Protein AF-A0A232EWK8-F1 (afdb_monomer)

Solvent-accessible surface area (backbone atoms only — not comparable to full-atom values): 16722 Å² total; per-residue (Å²): 109,71,72,56,56,51,27,71,74,66,76,50,74,86,70,60,67,68,59,56,50,50,41,54,51,31,48,52,52,29,52,53,32,46,51,51,48,50,56,52,49,55,43,50,54,52,39,52,54,50,53,52,51,51,52,50,53,50,49,51,53,51,50,55,50,57,58,70,71,56,74,97,75,85,88,77,87,83,90,87,71,89,71,63,61,61,59,56,52,52,53,52,50,49,52,53,49,50,58,46,55,76,60,62,70,90,51,79,60,62,52,42,28,57,38,40,81,69,47,41,62,61,51,52,53,57,54,58,55,50,53,50,55,40,50,33,34,73,72,65,75,44,93,74,60,47,66,62,49,39,53,57,53,48,50,52,49,44,48,49,53,66,53,37,64,70,34,71,82,46,39,47,35,60,62,54,51,53,42,52,51,50,54,28,57,57,44,50,48,45,26,58,46,53,39,32,57,73,72,70,48,84,53,67,67,54,52,50,46,57,64,49,55,52,70,65,47,48,61,51,43,54,50,43,53,45,50,54,52,62,66,40,39,62,56,37,65,74,63,49,61,81,46,47,85,64,98,47,94,88,54,89,57,46,56,42,51,61,52,51,54,51,48,46,55,44,45,68,49,60,45,44,52,53,52,53,52,51,52,51,51,54,30,45,76,70,70,59,72,71,77,77,81,124

Sequence (294 aa):
MYDHLHKEEFGYKKEDYKKVYLIFYNLFQCIGFIYILSVMGIRYYRDGSELTLYSLNAAENSGLLKQRCFPEDYRRDSKQCSRSCISIAIHTQSCALANASHHSTLWPGNSIRHTYEVVGNPMKFIQILQILEIMHLVFDYTRGNPLITTLQVGGRAFILFFMIEAEPRMQTKPVVFYIFIVWSVVEVIRYPYYMTNLLNVKISALTWLRYTIWMPLYPLGFVFEGIIVLRNIPYFEETEKFTIDLPNSWNFAFYFPTFLRIYLLMLCFPGMFAMMTHMNSARYKKLGKIKIKK

InterPro domains:
  IPR007482 Protein-tyrosine phosphatase-like, PTPLA [PF04387] (127-289)
  IPR007482 Protein-tyrosine phosphatase-like, PTPLA [PTHR11035] (18-288)

Mean predicted aligned error: 13.21 Å

Structure (mmCIF, N/CA/C/O backbone):
data_AF-A0A232EWK8-F1
#
_entry.id   AF-A0A232EWK8-F1
#
loop_
_atom_site.group_PDB
_atom_site.id
_atom_site.type_symbol
_atom_site.label_atom_id
_atom_site.label_alt_id
_atom_site.label_comp_id
_atom_site.label_asym_id
_atom_site.label_entity_id
_atom_site.label_seq_id
_atom_site.pdbx_PDB_ins_code
_atom_site.Cartn_x
_atom_site.Cartn_y
_atom_site.Cartn_z
_atom_site.occupancy
_atom_site.B_iso_or_equiv
_atom_site.auth_seq_id
_atom_site.auth_comp_id
_atom_site.auth_asym_id
_atom_site.auth_atom_id
_atom_site.pdbx_PDB_model_num
ATOM 1 N N . MET A 1 1 ? -33.035 -2.546 26.427 1.00 57.50 1 MET A N 1
ATOM 2 C CA . MET A 1 1 ? -33.935 -3.426 27.201 1.00 57.50 1 MET A CA 1
ATOM 3 C C . MET A 1 1 ? -33.601 -4.893 26.945 1.00 57.50 1 MET A C 1
ATOM 5 O O . MET A 1 1 ? -33.132 -5.530 27.872 1.00 57.50 1 MET A O 1
ATOM 9 N N . TYR A 1 2 ? -33.685 -5.385 25.700 1.00 66.56 2 TYR A N 1
ATOM 10 C CA . TYR A 1 2 ? -33.269 -6.754 25.332 1.00 66.56 2 TYR A CA 1
ATOM 11 C C . TYR A 1 2 ? -31.815 -7.099 25.714 1.00 66.56 2 TYR A C 1
ATOM 13 O O . TYR A 1 2 ? -31.574 -8.121 26.342 1.00 66.56 2 TYR A O 1
ATOM 21 N N . ASP A 1 3 ? -30.858 -6.206 25.440 1.00 62.00 3 ASP A N 1
ATOM 22 C CA . ASP A 1 3 ? -29.441 -6.392 25.806 1.00 62.00 3 ASP A CA 1
ATOM 23 C C . ASP A 1 3 ? -29.181 -6.586 27.311 1.00 62.00 3 ASP A C 1
ATOM 25 O O . ASP A 1 3 ? -28.163 -7.170 27.679 1.00 62.00 3 ASP A O 1
ATOM 29 N N . HIS A 1 4 ? -30.044 -6.041 28.177 1.00 65.19 4 HIS A N 1
ATOM 30 C CA . HIS A 1 4 ? -29.859 -6.102 29.631 1.00 65.19 4 HIS A CA 1
ATOM 31 C C . HIS A 1 4 ? -30.325 -7.457 30.177 1.00 65.19 4 HIS A C 1
ATOM 33 O O . HIS A 1 4 ? -29.567 -8.114 30.881 1.00 65.19 4 HIS A O 1
ATOM 39 N N . LEU A 1 5 ? -31.499 -7.919 29.727 1.00 68.69 5 LEU A N 1
ATOM 40 C CA . LEU A 1 5 ? -32.049 -9.247 30.033 1.00 68.69 5 LEU A CA 1
ATOM 41 C C . LEU A 1 5 ? -31.129 -10.371 29.533 1.00 68.69 5 LEU A C 1
ATOM 43 O O . LEU A 1 5 ? -30.795 -11.290 30.272 1.00 68.69 5 LEU A O 1
ATOM 47 N N . HIS A 1 6 ? -30.611 -10.243 28.309 1.00 61.34 6 HIS A N 1
ATOM 48 C CA . HIS A 1 6 ? -29.731 -11.253 27.715 1.00 61.34 6 HIS A CA 1
ATOM 49 C C . HIS A 1 6 ? -28.373 -11.374 28.439 1.00 61.34 6 HIS A C 1
ATOM 51 O O . HIS A 1 6 ? -27.753 -12.440 28.429 1.00 61.34 6 HIS A O 1
ATOM 57 N N . LYS A 1 7 ? -27.900 -10.279 29.056 1.00 65.69 7 LYS A N 1
ATOM 58 C CA . LYS A 1 7 ? -26.673 -10.236 29.867 1.00 65.69 7 LYS A CA 1
ATOM 59 C C . LYS A 1 7 ? -26.894 -10.828 31.262 1.00 65.69 7 LYS A C 1
ATOM 61 O O . LYS A 1 7 ? -25.971 -11.433 31.799 1.00 65.69 7 LYS A O 1
ATOM 66 N N . GLU A 1 8 ? -28.084 -10.652 31.825 1.00 70.56 8 GLU A N 1
ATOM 67 C CA . GLU A 1 8 ? -28.481 -11.222 33.116 1.00 70.56 8 GLU A CA 1
ATOM 68 C C . GLU A 1 8 ? -28.699 -12.744 33.030 1.00 70.56 8 GLU A C 1
ATOM 70 O O . GLU A 1 8 ? -28.319 -13.450 33.957 1.00 70.56 8 GLU A O 1
ATOM 75 N N . GLU A 1 9 ? -29.190 -13.266 31.899 1.00 72.31 9 GLU A N 1
ATOM 76 C CA . GLU A 1 9 ? -29.389 -14.713 31.691 1.00 72.31 9 GLU A CA 1
ATOM 77 C C . GLU A 1 9 ? -28.104 -15.486 31.348 1.00 72.31 9 GLU A C 1
ATOM 79 O O . GLU A 1 9 ? -27.890 -16.587 31.849 1.00 72.31 9 GLU A O 1
ATOM 84 N N . PHE A 1 10 ? -27.236 -14.936 30.490 1.00 67.94 10 PHE A N 1
ATOM 85 C CA . PHE A 1 10 ? -26.061 -15.659 29.972 1.00 67.94 10 PHE A CA 1
ATOM 86 C C . PHE A 1 10 ? -24.721 -15.184 30.556 1.00 67.94 10 PHE A C 1
ATOM 88 O O . PHE A 1 10 ? -23.674 -15.728 30.206 1.00 67.94 10 PHE A O 1
ATOM 95 N N . GLY A 1 11 ? -24.711 -14.145 31.399 1.00 58.50 11 GLY A N 1
ATOM 96 C CA . GLY A 1 11 ? -23.496 -13.602 32.029 1.00 58.50 11 GLY A CA 1
ATOM 97 C C . GLY A 1 11 ? -22.502 -12.921 31.072 1.00 58.50 11 GLY A C 1
ATOM 98 O O . GLY A 1 11 ? -21.482 -12.390 31.508 1.00 58.50 11 GLY A 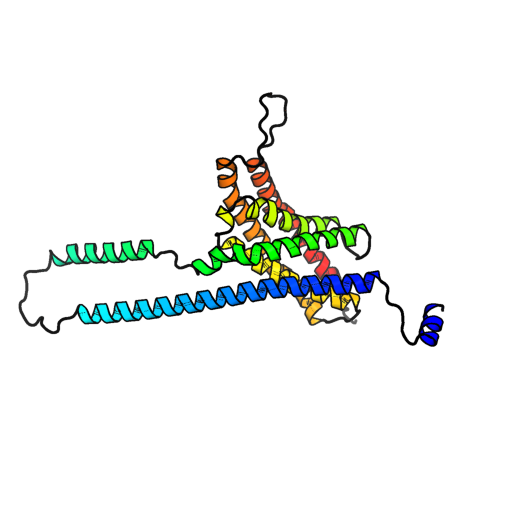O 1
ATOM 99 N N . TYR A 1 12 ? -22.787 -12.890 29.768 1.00 57.84 12 TYR A N 1
ATOM 100 C CA . TYR A 1 12 ? -21.932 -12.320 28.729 1.00 57.84 12 TYR A CA 1
ATOM 101 C C . TYR A 1 12 ? -22.777 -11.579 27.682 1.00 57.84 12 TYR A C 1
ATOM 103 O O . TYR A 1 12 ? -23.851 -12.028 27.286 1.00 57.84 12 TYR A O 1
ATOM 111 N N . LYS A 1 13 ? -22.283 -10.426 27.213 1.00 59.62 13 LYS A N 1
ATOM 112 C CA . LYS A 1 13 ? -22.917 -9.646 26.143 1.00 59.62 13 LYS A CA 1
ATOM 113 C C . LYS A 1 13 ? -22.388 -10.133 24.791 1.00 59.62 13 LYS A C 1
ATOM 115 O O . LYS A 1 13 ? -21.225 -9.871 24.497 1.00 59.62 13 LYS A O 1
ATOM 120 N N . LYS A 1 14 ? -23.226 -10.781 23.965 1.00 58.09 14 LYS A N 1
ATOM 121 C CA . LYS A 1 14 ? -22.871 -11.131 22.574 1.00 58.09 14 LYS A CA 1
ATOM 122 C C . LYS A 1 14 ? -22.365 -9.883 21.846 1.00 58.09 14 LYS A C 1
ATOM 124 O O . LYS A 1 14 ? -23.107 -8.918 21.672 1.00 58.09 14 LYS A O 1
ATOM 129 N N . GLU A 1 15 ? -21.087 -9.885 21.473 1.00 65.12 15 GLU A N 1
ATOM 130 C CA . GLU A 1 15 ? -20.526 -8.835 20.625 1.00 65.12 15 GLU A CA 1
ATOM 131 C C . GLU A 1 15 ? -20.999 -9.024 19.181 1.00 65.12 15 GLU A C 1
ATOM 133 O O . GLU A 1 15 ? -21.230 -10.146 18.735 1.00 65.12 15 GLU A O 1
ATOM 138 N N . ASP A 1 16 ? -21.141 -7.921 18.443 1.00 81.06 16 ASP A N 1
ATOM 139 C CA . ASP A 1 16 ? -21.495 -7.966 17.025 1.00 81.06 16 ASP A CA 1
ATOM 140 C C . ASP A 1 16 ? -20.452 -8.799 16.258 1.00 81.06 16 ASP A C 1
ATOM 142 O O . ASP A 1 16 ? -19.252 -8.503 16.307 1.00 81.06 16 ASP A O 1
ATOM 146 N N . TYR A 1 17 ? -20.902 -9.831 15.537 1.00 82.44 17 TYR A N 1
ATOM 147 C CA . TYR A 1 17 ? -20.051 -10.697 14.716 1.00 82.44 17 TYR A CA 1
ATOM 148 C C . TYR A 1 17 ? -19.146 -9.888 13.777 1.00 82.44 17 TYR A C 1
ATOM 150 O O . TYR A 1 17 ? -17.994 -10.269 13.550 1.00 82.44 17 TYR A O 1
ATOM 158 N N . LYS A 1 18 ? -19.624 -8.731 13.291 1.00 83.81 18 LYS A N 1
ATOM 159 C CA . LYS A 1 18 ? -18.832 -7.812 12.462 1.00 83.81 18 LYS A CA 1
ATOM 160 C C . LYS A 1 18 ? -17.601 -7.300 13.207 1.00 83.81 18 LYS A C 1
ATOM 162 O O . LYS A 1 18 ? -16.497 -7.329 12.666 1.00 83.81 18 LYS A O 1
ATOM 167 N N . LYS A 1 19 ? -17.779 -6.860 14.455 1.00 85.94 19 LYS A N 1
ATOM 168 C CA . LYS A 1 19 ? -16.708 -6.314 15.300 1.00 85.94 19 LYS A CA 1
ATOM 169 C C . LYS A 1 19 ? -15.651 -7.376 15.599 1.00 85.94 19 LYS A C 1
ATOM 171 O O . LYS A 1 19 ? -14.463 -7.093 15.468 1.00 85.94 19 LYS A O 1
ATOM 176 N N . VAL A 1 20 ? -16.081 -8.586 15.953 1.00 88.06 20 VAL A N 1
ATOM 177 C CA . VAL A 1 20 ? -15.180 -9.711 16.246 1.00 88.06 20 VAL A CA 1
ATOM 178 C C . VAL A 1 20 ? -14.343 -10.062 15.014 1.00 88.06 20 VAL A C 1
ATOM 180 O O . VAL A 1 20 ? -13.116 -10.111 15.098 1.00 88.06 20 VAL A O 1
ATOM 183 N N . TYR A 1 21 ? -14.984 -10.205 13.850 1.00 91.31 21 TYR A N 1
ATOM 184 C CA . TYR A 1 21 ? -14.299 -10.443 12.577 1.00 91.31 21 TYR A CA 1
ATOM 185 C C . TYR A 1 21 ? -13.268 -9.350 12.251 1.00 91.31 21 TYR A C 1
ATOM 187 O O . TYR A 1 21 ? -12.119 -9.661 11.941 1.00 91.31 21 TYR A O 1
ATOM 195 N N . LEU A 1 22 ? -13.643 -8.071 12.379 1.00 90.94 22 LEU A N 1
ATOM 196 C CA . LEU A 1 22 ? -12.742 -6.942 12.130 1.00 90.94 22 LEU A CA 1
ATOM 197 C C . LEU A 1 22 ? -11.526 -6.964 13.067 1.00 90.94 22 LEU A C 1
ATOM 199 O O . LEU A 1 22 ? -10.419 -6.647 12.635 1.00 90.94 22 LEU A O 1
ATOM 203 N N . ILE A 1 23 ? -11.695 -7.340 14.337 1.00 91.44 23 ILE A N 1
ATOM 204 C CA . ILE A 1 23 ? -10.573 -7.453 15.280 1.00 91.44 23 ILE A CA 1
ATOM 205 C C . ILE A 1 23 ? -9.602 -8.547 14.828 1.00 91.44 23 ILE A C 1
ATOM 207 O O . ILE A 1 23 ? -8.404 -8.279 14.745 1.00 91.44 23 ILE A O 1
ATOM 211 N N . PHE A 1 24 ? -10.101 -9.738 14.487 1.00 93.06 24 PHE A N 1
ATOM 212 C CA . PHE A 1 24 ? -9.257 -10.831 13.996 1.00 93.06 24 PHE A CA 1
ATOM 213 C C . PHE A 1 24 ? -8.557 -10.481 12.683 1.00 93.06 24 PHE A C 1
ATOM 215 O O . PHE A 1 24 ? -7.364 -10.740 12.546 1.00 93.06 24 PHE A O 1
ATOM 222 N N . TYR A 1 25 ? -9.261 -9.836 11.751 1.00 94.00 25 TYR A N 1
ATOM 223 C CA . TYR A 1 25 ? -8.682 -9.357 10.497 1.00 94.00 25 TYR A CA 1
ATOM 224 C C . TYR A 1 25 ? -7.532 -8.367 10.742 1.00 94.00 25 TYR A C 1
ATOM 226 O O . TYR A 1 25 ? -6.427 -8.562 10.235 1.00 94.00 25 TYR A O 1
ATOM 234 N N . ASN A 1 26 ? -7.761 -7.331 11.558 1.00 94.06 26 ASN A N 1
ATOM 235 C CA . ASN A 1 26 ? -6.730 -6.335 11.854 1.00 94.06 26 ASN A CA 1
ATOM 236 C C . ASN A 1 26 ? -5.548 -6.952 12.622 1.00 94.06 26 ASN A C 1
ATOM 238 O O . ASN A 1 26 ? -4.402 -6.581 12.374 1.00 94.06 26 ASN A O 1
ATOM 242 N N . LEU A 1 27 ? -5.804 -7.906 13.525 1.00 94.31 27 LEU A N 1
ATOM 243 C CA . LEU A 1 27 ? -4.753 -8.636 14.235 1.00 94.31 27 LEU A CA 1
ATOM 244 C C . LEU A 1 27 ? -3.905 -9.465 13.265 1.00 94.31 27 LEU A C 1
ATOM 246 O O . LEU A 1 27 ? -2.680 -9.388 13.309 1.00 94.31 27 LEU A O 1
ATOM 250 N N . PHE A 1 28 ? -4.549 -10.215 12.370 1.00 95.44 28 PHE A N 1
ATOM 251 C CA . PHE A 1 28 ? -3.869 -11.018 11.359 1.00 95.44 28 PHE A CA 1
ATOM 252 C C . PHE A 1 28 ? -2.984 -10.152 10.457 1.00 95.44 28 PHE A C 1
ATOM 254 O O . PHE A 1 28 ? -1.806 -10.450 10.267 1.00 95.44 28 PHE A O 1
ATOM 261 N N . GLN A 1 29 ? -3.528 -9.038 9.965 1.00 94.88 29 GLN A N 1
ATOM 262 C CA . GLN A 1 29 ? -2.776 -8.078 9.163 1.00 94.88 29 GLN A CA 1
ATOM 263 C C . GLN A 1 29 ? -1.586 -7.490 9.933 1.00 94.88 29 GLN A C 1
ATOM 265 O O . GLN A 1 29 ? -0.473 -7.442 9.412 1.00 94.88 29 GLN A O 1
ATOM 270 N N . CYS A 1 30 ? -1.786 -7.101 11.196 1.00 94.88 30 CYS A N 1
ATOM 271 C CA . CYS A 1 30 ? -0.715 -6.595 12.052 1.00 94.88 30 CYS A CA 1
ATOM 272 C C . CYS A 1 30 ? 0.428 -7.613 12.186 1.00 94.88 30 CYS A C 1
ATOM 274 O O . CYS A 1 30 ? 1.587 -7.273 11.950 1.00 94.88 30 CYS A O 1
ATOM 276 N N . ILE A 1 31 ? 0.102 -8.874 12.492 1.00 95.62 31 ILE A N 1
ATOM 277 C CA . ILE A 1 31 ? 1.086 -9.960 12.608 1.00 95.62 31 ILE A CA 1
ATOM 278 C C . ILE A 1 31 ? 1.818 -10.172 11.278 1.00 95.62 31 ILE A C 1
ATOM 280 O O . ILE A 1 31 ? 3.041 -10.297 11.276 1.00 95.62 31 ILE A O 1
ATOM 284 N N . GLY A 1 32 ? 1.100 -10.159 10.152 1.00 95.06 32 GLY A N 1
ATOM 285 C CA . GLY A 1 32 ? 1.691 -10.311 8.821 1.00 95.06 32 GLY A CA 1
ATOM 286 C C . GLY A 1 32 ? 2.726 -9.229 8.498 1.00 95.06 32 GLY A C 1
ATOM 287 O O . GLY A 1 32 ? 3.839 -9.543 8.074 1.00 95.06 32 GLY A O 1
ATOM 288 N N . PHE A 1 33 ? 2.407 -7.958 8.758 1.00 94.94 33 PHE A N 1
ATOM 289 C CA . PHE A 1 33 ? 3.352 -6.859 8.531 1.00 94.94 33 PHE A CA 1
ATOM 290 C C . PHE A 1 33 ? 4.508 -6.835 9.532 1.00 94.94 33 PHE A C 1
ATOM 292 O O . PHE A 1 33 ? 5.631 -6.514 9.140 1.00 94.94 33 PHE A O 1
ATOM 299 N N . ILE A 1 34 ? 4.273 -7.210 10.794 1.00 95.25 34 ILE A N 1
ATOM 300 C CA . ILE A 1 34 ? 5.352 -7.381 11.778 1.00 95.25 34 ILE A CA 1
ATOM 301 C C . ILE A 1 34 ? 6.303 -8.485 11.318 1.00 95.25 34 ILE A C 1
ATOM 303 O O . ILE A 1 34 ? 7.508 -8.260 11.302 1.00 95.25 34 ILE A O 1
ATOM 307 N N . TYR A 1 35 ? 5.784 -9.636 10.881 1.00 95.00 35 TYR A N 1
ATOM 308 C CA . TYR A 1 35 ? 6.595 -10.736 10.360 1.00 95.00 35 TYR A CA 1
ATOM 309 C C . TYR A 1 35 ? 7.488 -10.278 9.203 1.00 95.00 35 TYR A C 1
ATOM 311 O O . TYR A 1 35 ? 8.699 -10.503 9.236 1.00 95.00 35 TYR A O 1
ATOM 319 N N . ILE A 1 36 ? 6.919 -9.572 8.220 1.00 93.88 36 ILE A N 1
ATOM 320 C CA . ILE A 1 36 ? 7.696 -9.011 7.110 1.00 93.88 36 ILE A CA 1
ATOM 321 C C . ILE A 1 36 ? 8.780 -8.072 7.628 1.00 93.88 36 ILE A C 1
ATOM 323 O O . ILE A 1 36 ? 9.947 -8.237 7.276 1.00 93.88 36 ILE A O 1
ATOM 327 N N . LEU A 1 37 ? 8.428 -7.116 8.488 1.00 93.69 37 LEU A N 1
ATOM 328 C CA . LEU A 1 37 ? 9.382 -6.140 9.004 1.00 93.69 37 LEU A CA 1
ATOM 329 C C . LEU A 1 37 ? 10.511 -6.812 9.804 1.00 93.69 37 LEU A C 1
ATOM 331 O O . LEU A 1 37 ? 11.671 -6.431 9.659 1.00 93.69 37 LEU A O 1
ATOM 335 N N . SER A 1 38 ? 10.198 -7.843 10.591 1.00 92.88 38 SER A N 1
ATOM 336 C CA . SER A 1 38 ? 11.179 -8.637 11.334 1.00 92.88 38 SER A CA 1
ATOM 337 C C . SER A 1 38 ? 12.121 -9.403 10.405 1.00 92.88 38 SER A C 1
ATOM 339 O O . SER A 1 38 ? 13.336 -9.324 10.582 1.00 92.88 38 SER A O 1
ATOM 341 N N . VAL A 1 39 ? 11.601 -10.095 9.386 1.00 91.81 39 VAL A N 1
ATOM 342 C CA . VAL A 1 39 ? 12.429 -10.830 8.409 1.00 91.81 39 VAL A CA 1
ATOM 343 C C . VAL A 1 39 ? 13.349 -9.877 7.642 1.00 91.81 39 VAL A C 1
ATOM 345 O O . VAL A 1 39 ? 14.540 -10.156 7.483 1.00 91.81 39 VAL A O 1
ATOM 348 N N . MET A 1 40 ? 12.820 -8.729 7.214 1.00 89.69 40 MET A N 1
ATOM 349 C CA . MET A 1 40 ? 13.586 -7.669 6.550 1.00 89.69 40 MET A CA 1
ATOM 350 C C . MET A 1 40 ? 14.687 -7.118 7.465 1.00 89.69 40 MET A C 1
ATOM 352 O O . MET A 1 40 ? 15.833 -6.976 7.040 1.00 89.69 40 MET A O 1
ATOM 356 N N . GLY A 1 41 ? 14.359 -6.854 8.733 1.00 89.06 41 GLY A N 1
ATOM 357 C CA . GLY A 1 41 ? 15.294 -6.336 9.731 1.00 89.06 41 GLY A CA 1
ATOM 358 C C . GLY A 1 41 ? 16.434 -7.304 10.049 1.00 89.06 41 GLY A C 1
ATOM 359 O O . GLY A 1 41 ? 17.594 -6.898 10.052 1.00 89.06 41 GLY A O 1
ATOM 360 N N . ILE A 1 42 ? 16.134 -8.594 10.238 1.00 88.44 42 ILE A N 1
ATOM 361 C CA . ILE A 1 42 ? 17.149 -9.637 10.472 1.00 88.44 42 ILE A CA 1
ATOM 362 C C . ILE A 1 42 ? 18.108 -9.727 9.281 1.00 88.44 42 ILE A C 1
ATOM 364 O O . ILE A 1 42 ? 19.326 -9.787 9.453 1.00 88.44 42 ILE A O 1
ATOM 368 N N . ARG A 1 43 ? 17.568 -9.702 8.059 1.00 83.94 43 ARG A N 1
ATOM 369 C CA . ARG A 1 43 ? 18.364 -9.757 6.827 1.00 83.94 43 ARG A CA 1
ATOM 370 C C . ARG A 1 43 ? 19.254 -8.536 6.642 1.00 83.94 43 ARG A C 1
ATOM 372 O O . ARG A 1 43 ? 20.385 -8.694 6.186 1.00 83.94 43 ARG A O 1
ATOM 379 N N . TYR A 1 44 ? 18.762 -7.357 7.007 1.00 84.25 44 TYR A N 1
ATOM 380 C CA . TYR A 1 44 ? 19.542 -6.125 6.986 1.00 84.25 44 TYR A CA 1
ATOM 381 C C . TYR A 1 44 ? 20.679 -6.154 8.012 1.00 84.25 44 TYR A C 1
ATOM 383 O O . TYR A 1 44 ? 21.819 -5.843 7.680 1.00 84.25 44 TYR A O 1
ATOM 391 N N . TYR A 1 45 ? 20.388 -6.591 9.242 1.00 82.81 45 TYR A N 1
ATOM 392 C CA . TYR A 1 45 ? 21.392 -6.697 10.300 1.00 82.81 45 TYR A CA 1
ATOM 393 C C . TYR A 1 45 ? 22.500 -7.698 9.944 1.00 82.81 45 TYR A C 1
ATOM 395 O O . TYR A 1 45 ? 23.682 -7.403 10.119 1.00 82.81 45 TYR A O 1
ATOM 403 N N . ARG A 1 46 ? 22.128 -8.852 9.374 1.00 80.00 46 ARG A N 1
ATOM 404 C CA . ARG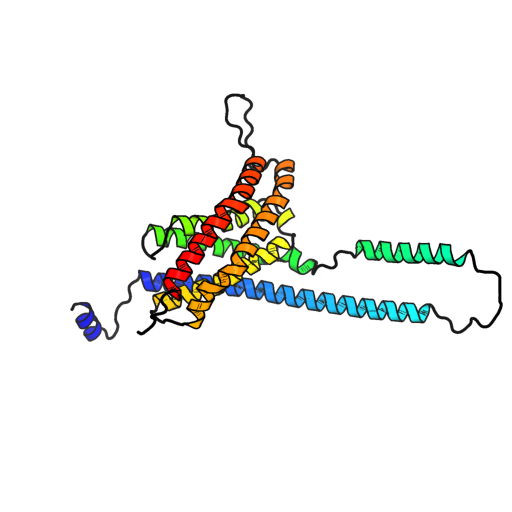 A 1 46 ? 23.085 -9.864 8.910 1.00 80.00 46 ARG A CA 1
ATOM 405 C C . ARG A 1 46 ? 24.029 -9.315 7.833 1.00 80.00 46 ARG A C 1
ATOM 407 O O . ARG A 1 46 ? 25.235 -9.490 7.954 1.00 80.00 46 ARG A O 1
ATOM 414 N N . ASP A 1 47 ? 23.507 -8.601 6.838 1.00 71.88 47 ASP A N 1
ATOM 415 C CA . ASP A 1 47 ? 24.318 -8.026 5.748 1.00 71.88 47 ASP A CA 1
ATOM 416 C C . ASP A 1 47 ? 25.277 -6.937 6.258 1.00 71.88 47 ASP A C 1
ATOM 418 O O . ASP A 1 47 ? 26.438 -6.883 5.860 1.00 71.88 47 ASP A O 1
ATOM 422 N N . GLY A 1 48 ? 24.821 -6.114 7.213 1.00 67.31 48 GLY A N 1
ATOM 423 C CA . GLY A 1 48 ? 25.674 -5.136 7.889 1.00 67.31 48 GLY A CA 1
ATOM 424 C C . GLY A 1 48 ? 26.846 -5.795 8.620 1.00 67.31 48 GLY A C 1
ATOM 425 O O . GLY A 1 48 ? 27.979 -5.331 8.501 1.00 67.31 48 GLY A O 1
ATOM 426 N N . SER A 1 49 ? 26.593 -6.910 9.315 1.00 61.34 49 SER A N 1
ATOM 427 C CA . SER A 1 49 ? 27.646 -7.658 10.012 1.00 61.34 49 SER A CA 1
ATOM 428 C C . SER A 1 49 ? 28.667 -8.283 9.056 1.00 61.34 49 SER A C 1
ATOM 430 O O . SER A 1 49 ? 29.868 -8.207 9.319 1.00 61.34 49 SER A O 1
ATOM 432 N N . GLU A 1 50 ? 28.222 -8.818 7.915 1.00 63.81 50 GLU A N 1
ATOM 433 C CA . GLU A 1 50 ? 29.117 -9.360 6.887 1.00 63.81 50 GLU A CA 1
ATOM 434 C C . GLU A 1 50 ? 29.975 -8.255 6.261 1.00 63.81 50 GLU A C 1
ATOM 436 O O . GLU A 1 50 ? 31.189 -8.421 6.130 1.00 63.81 50 GLU A O 1
ATOM 441 N N . LEU A 1 51 ? 29.385 -7.096 5.947 1.00 64.62 51 LEU A N 1
ATOM 442 C CA . LEU A 1 51 ? 30.112 -5.960 5.377 1.00 64.62 51 LEU A CA 1
ATOM 443 C C . LEU A 1 51 ? 31.197 -5.434 6.328 1.00 64.62 51 LEU A C 1
ATOM 445 O O . LEU A 1 51 ? 32.316 -5.152 5.893 1.00 64.62 51 LEU A O 1
ATOM 449 N N . THR A 1 52 ? 30.896 -5.334 7.628 1.00 62.00 52 THR A N 1
ATOM 450 C CA . THR A 1 52 ? 31.891 -4.945 8.637 1.00 62.00 52 THR A CA 1
ATOM 451 C C . THR A 1 52 ? 33.042 -5.951 8.689 1.00 62.00 52 THR A C 1
ATOM 453 O O . THR A 1 52 ? 34.202 -5.540 8.658 1.00 62.00 52 THR A O 1
ATOM 456 N N . LEU A 1 53 ? 32.752 -7.254 8.673 1.00 63.94 53 LEU A N 1
ATOM 457 C CA . LEU A 1 53 ? 33.766 -8.314 8.714 1.00 63.94 53 LEU A CA 1
ATOM 458 C C . LEU A 1 53 ? 34.664 -8.300 7.462 1.00 63.94 53 LEU A C 1
ATOM 460 O O . LEU A 1 53 ? 35.888 -8.354 7.577 1.00 63.94 53 LEU A O 1
ATOM 464 N N . TYR A 1 54 ? 34.084 -8.117 6.271 1.00 64.44 54 TYR A N 1
ATOM 465 C CA . TYR A 1 54 ? 34.847 -7.940 5.029 1.00 64.44 54 TYR A CA 1
ATOM 466 C C . TYR A 1 54 ? 35.737 -6.696 5.064 1.00 64.44 54 TYR A C 1
ATOM 468 O O . TYR A 1 54 ? 36.889 -6.761 4.637 1.00 64.44 54 TYR A O 1
ATOM 476 N N . SER A 1 55 ? 35.233 -5.572 5.582 1.00 62.06 55 SER A N 1
ATOM 477 C CA . SER A 1 55 ? 36.013 -4.333 5.673 1.00 62.06 55 SER A CA 1
ATOM 478 C C . SER A 1 55 ? 37.192 -4.445 6.647 1.00 62.06 55 SER A C 1
ATOM 480 O O . SER A 1 55 ? 38.274 -3.942 6.347 1.00 62.06 55 SER A O 1
ATOM 482 N N . LEU A 1 56 ? 37.020 -5.164 7.763 1.00 66.94 56 LEU A N 1
ATOM 483 C CA . LEU A 1 56 ? 38.087 -5.433 8.729 1.00 66.94 56 LEU A CA 1
ATOM 484 C C . LEU A 1 56 ? 39.144 -6.374 8.145 1.00 66.94 56 LEU A C 1
ATOM 486 O O . LEU A 1 56 ? 40.329 -6.055 8.199 1.00 66.94 56 LEU A O 1
ATOM 490 N N . ASN A 1 57 ? 38.726 -7.459 7.488 1.00 64.69 57 ASN A N 1
ATOM 491 C CA . ASN A 1 57 ? 39.646 -8.377 6.808 1.00 64.69 57 ASN A CA 1
ATOM 492 C C . ASN A 1 57 ? 40.392 -7.692 5.649 1.00 64.69 57 ASN A C 1
ATOM 494 O O . ASN A 1 57 ? 41.567 -7.963 5.406 1.00 64.69 57 ASN A O 1
ATOM 498 N N . ALA A 1 58 ? 39.733 -6.786 4.920 1.00 62.88 58 ALA A N 1
ATOM 499 C CA . ALA A 1 58 ? 40.376 -5.990 3.877 1.00 62.88 58 ALA A CA 1
ATOM 500 C C . ALA A 1 58 ? 41.392 -4.996 4.467 1.00 62.88 58 ALA A C 1
ATOM 502 O O . ALA A 1 58 ? 42.483 -4.840 3.915 1.00 62.88 58 ALA A O 1
ATOM 503 N N . ALA A 1 59 ? 41.074 -4.365 5.602 1.00 59.88 59 ALA A N 1
ATOM 504 C CA . ALA A 1 59 ? 41.988 -3.478 6.315 1.00 59.88 59 ALA A CA 1
ATOM 505 C C . ALA A 1 59 ? 43.216 -4.236 6.853 1.00 59.88 59 ALA A C 1
ATOM 507 O O . ALA A 1 59 ? 44.342 -3.788 6.636 1.00 59.88 59 ALA A O 1
ATOM 508 N N . GLU A 1 60 ? 43.026 -5.413 7.452 1.00 63.41 60 GLU A N 1
ATOM 509 C CA . GLU A 1 60 ? 44.108 -6.285 7.928 1.00 63.41 60 GLU A CA 1
ATOM 510 C C . GLU A 1 60 ? 45.018 -6.748 6.779 1.00 63.41 60 GLU A C 1
ATOM 512 O O . GLU A 1 60 ? 46.239 -6.588 6.845 1.00 63.41 60 GLU A O 1
ATOM 517 N N . ASN A 1 61 ? 44.434 -7.207 5.667 1.00 57.53 61 ASN A N 1
ATOM 518 C CA . ASN A 1 61 ? 45.195 -7.613 4.484 1.00 57.53 61 ASN A CA 1
ATOM 519 C C . ASN A 1 61 ? 45.937 -6.435 3.828 1.00 57.53 61 ASN A C 1
ATOM 521 O O . ASN A 1 61 ? 47.062 -6.600 3.356 1.00 57.53 61 ASN A O 1
ATOM 525 N N . SER A 1 62 ? 45.364 -5.228 3.840 1.00 57.44 62 SER A N 1
ATOM 526 C CA . SER A 1 62 ? 46.049 -4.018 3.364 1.00 57.44 62 SER A CA 1
ATOM 527 C C . SER A 1 62 ? 47.195 -3.5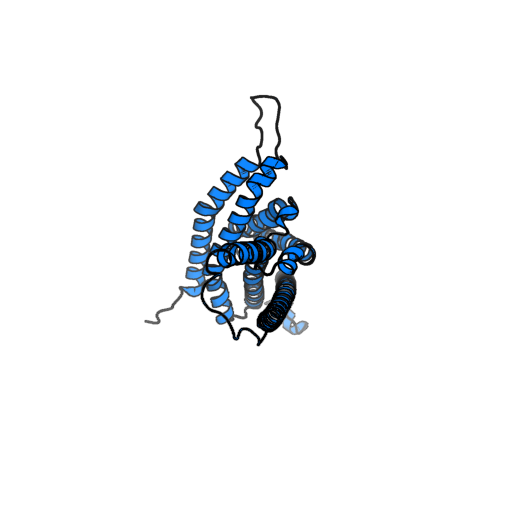76 4.291 1.00 57.44 62 SER A C 1
ATOM 529 O O . SER A 1 62 ? 48.228 -3.104 3.810 1.00 57.44 62 SER A O 1
ATOM 531 N N . GLY A 1 63 ? 47.063 -3.789 5.606 1.00 53.28 63 GLY A N 1
ATOM 532 C CA . GLY A 1 63 ? 48.114 -3.550 6.599 1.00 53.28 63 GLY A CA 1
ATOM 533 C C . GLY A 1 63 ? 49.281 -4.532 6.472 1.00 53.28 63 GLY A C 1
ATOM 534 O O . GLY A 1 63 ? 50.439 -4.109 6.453 1.00 53.28 63 GLY A O 1
ATOM 535 N N . LEU A 1 64 ? 48.987 -5.821 6.274 1.00 45.44 64 LEU A N 1
ATOM 536 C CA . LEU A 1 64 ? 49.986 -6.863 6.000 1.00 45.44 64 LEU A CA 1
ATOM 537 C C . LEU A 1 64 ? 50.718 -6.641 4.665 1.00 45.44 64 LEU A C 1
ATOM 539 O O . LEU A 1 64 ? 51.927 -6.867 4.575 1.00 45.44 64 LEU A O 1
ATOM 543 N N . LEU A 1 65 ? 50.027 -6.136 3.637 1.00 46.59 65 LEU A N 1
ATOM 544 C CA . LEU A 1 65 ? 50.659 -5.731 2.375 1.00 46.59 65 LEU A CA 1
ATOM 545 C C . LEU A 1 65 ? 51.572 -4.504 2.547 1.00 46.59 65 LEU A C 1
ATOM 547 O O . LEU A 1 65 ? 52.636 -4.445 1.933 1.00 46.59 65 LEU A O 1
ATOM 551 N N . LYS A 1 66 ? 51.224 -3.558 3.430 1.00 42.06 66 LYS A N 1
ATOM 552 C CA . LYS A 1 66 ? 52.070 -2.392 3.740 1.00 42.06 66 LYS A CA 1
ATOM 553 C C . LYS A 1 66 ? 53.337 -2.773 4.518 1.00 42.06 66 LYS A C 1
ATOM 555 O O . LYS A 1 66 ? 54.373 -2.151 4.306 1.00 42.06 66 LYS A O 1
ATOM 560 N N . GLN A 1 67 ? 53.277 -3.820 5.346 1.00 41.78 67 GLN A N 1
ATOM 561 C CA . GLN A 1 67 ? 54.443 -4.398 6.027 1.00 41.78 67 GLN A CA 1
ATOM 562 C C . GLN A 1 67 ? 55.340 -5.227 5.093 1.00 41.78 67 GLN A C 1
ATOM 564 O O . GLN A 1 67 ? 56.557 -5.169 5.226 1.00 41.78 67 GLN A O 1
ATOM 569 N N . ARG A 1 68 ? 54.781 -5.943 4.104 1.00 37.31 68 ARG A N 1
ATOM 570 C CA . ARG A 1 68 ? 55.591 -6.641 3.081 1.00 37.31 68 ARG A CA 1
ATOM 571 C C . ARG A 1 68 ? 56.272 -5.707 2.075 1.00 37.31 68 ARG A C 1
ATOM 573 O O . ARG A 1 68 ? 57.261 -6.112 1.475 1.00 37.31 68 ARG A O 1
ATOM 580 N N . CYS A 1 69 ? 55.767 -4.488 1.875 1.00 38.34 69 CYS A N 1
ATOM 581 C CA . CYS A 1 69 ? 56.336 -3.519 0.927 1.00 38.34 69 CYS A CA 1
ATOM 582 C C . CYS A 1 69 ? 57.418 -2.591 1.508 1.00 38.34 69 CYS A C 1
ATOM 584 O O . CYS A 1 69 ? 57.953 -1.780 0.754 1.00 38.34 69 CYS A O 1
ATOM 586 N N . PHE A 1 70 ? 57.783 -2.711 2.789 1.00 35.62 70 PHE A N 1
ATOM 587 C CA . PHE A 1 70 ? 58.963 -2.039 3.344 1.00 35.62 70 PHE A CA 1
ATOM 588 C C . PHE A 1 70 ? 59.991 -3.065 3.834 1.00 35.62 70 PHE A C 1
ATOM 590 O O . PHE A 1 70 ? 59.965 -3.453 5.001 1.00 35.62 70 PHE A O 1
ATOM 597 N N . PRO A 1 71 ? 60.920 -3.504 2.967 1.00 33.28 71 PRO A N 1
ATOM 598 C CA . PRO A 1 71 ? 62.171 -4.083 3.424 1.00 33.28 71 PRO A CA 1
ATOM 599 C C . PRO A 1 71 ? 63.013 -2.989 4.098 1.00 33.28 71 PRO A C 1
ATOM 601 O O . PRO A 1 71 ? 63.280 -1.939 3.509 1.00 33.28 71 PRO A O 1
ATOM 604 N N . GLU A 1 72 ? 63.431 -3.258 5.330 1.00 42.47 72 GLU A N 1
ATOM 605 C CA . GLU A 1 72 ? 64.460 -2.552 6.109 1.00 42.47 72 GLU A CA 1
ATOM 606 C C . GLU A 1 72 ? 65.848 -2.724 5.455 1.00 42.47 72 GLU A C 1
ATOM 608 O O . GLU A 1 72 ? 66.731 -3.360 6.017 1.00 42.47 72 GLU A O 1
ATOM 613 N N . ASP A 1 73 ? 66.039 -2.252 4.213 1.00 37.38 73 ASP A N 1
ATOM 614 C CA . ASP A 1 73 ? 67.370 -2.312 3.581 1.00 37.38 73 ASP A CA 1
ATOM 615 C C . ASP A 1 73 ? 67.615 -1.307 2.438 1.00 37.38 73 ASP A C 1
ATOM 617 O O . ASP A 1 73 ? 68.188 -1.632 1.400 1.00 37.38 73 ASP A O 1
ATOM 621 N N . TYR A 1 74 ? 67.203 -0.043 2.600 1.00 38.00 74 TYR A N 1
ATOM 622 C CA . TYR A 1 74 ? 67.626 1.023 1.676 1.00 38.00 74 TYR A CA 1
ATOM 623 C C . TYR A 1 74 ? 68.485 2.079 2.375 1.00 38.00 74 TYR A C 1
ATOM 625 O O . TYR A 1 74 ? 68.147 3.259 2.467 1.00 38.00 74 TYR A O 1
ATOM 633 N N . ARG A 1 75 ? 69.652 1.636 2.856 1.00 40.91 75 ARG A N 1
ATOM 634 C CA . ARG A 1 75 ? 70.809 2.501 3.117 1.00 40.91 75 ARG A CA 1
ATOM 635 C C . ARG A 1 75 ? 71.848 2.296 2.015 1.00 40.91 75 ARG A C 1
ATOM 637 O O . ARG A 1 75 ? 72.857 1.636 2.253 1.00 40.91 75 ARG A O 1
ATOM 644 N N . ARG A 1 76 ? 71.637 2.905 0.845 1.00 38.75 76 ARG A N 1
ATOM 645 C CA . ARG A 1 76 ? 72.685 3.617 0.091 1.00 38.75 76 ARG A CA 1
ATOM 646 C C . ARG A 1 76 ? 72.190 4.147 -1.252 1.00 38.75 76 ARG A C 1
ATOM 648 O O . ARG A 1 76 ? 71.354 3.564 -1.923 1.00 38.75 76 ARG A O 1
ATOM 655 N N . ASP A 1 77 ? 72.827 5.249 -1.603 1.00 31.84 77 ASP A N 1
ATOM 656 C CA . ASP A 1 77 ? 73.024 5.795 -2.934 1.00 31.84 77 ASP A CA 1
ATOM 657 C C . ASP A 1 77 ? 71.961 6.732 -3.512 1.00 31.84 77 ASP A C 1
ATOM 659 O O . ASP A 1 77 ? 70.817 6.431 -3.854 1.00 31.84 77 ASP A O 1
ATOM 663 N N . SER A 1 78 ? 72.450 7.963 -3.577 1.00 41.75 78 SER A N 1
ATOM 664 C CA . SER A 1 78 ? 71.845 9.183 -4.034 1.00 41.75 78 SER A CA 1
ATOM 665 C C . SER A 1 78 ? 71.827 9.254 -5.563 1.00 41.75 78 SER A C 1
ATOM 667 O O . SER A 1 78 ? 72.811 8.911 -6.210 1.00 41.75 78 SER A O 1
ATOM 669 N N . LYS A 1 79 ? 70.763 9.864 -6.099 1.00 36.81 79 LYS A N 1
ATOM 670 C CA . LYS A 1 79 ? 70.721 10.562 -7.399 1.00 36.81 79 LYS A CA 1
ATOM 671 C C . LYS A 1 79 ? 70.870 9.710 -8.673 1.00 36.81 79 LYS A C 1
ATOM 673 O O . LYS A 1 79 ? 71.729 10.017 -9.476 1.00 36.81 79 LYS A O 1
ATOM 678 N N . GLN A 1 80 ? 69.989 8.741 -8.949 1.00 34.56 80 GLN A N 1
ATOM 679 C CA . GLN A 1 80 ? 69.776 8.283 -10.345 1.00 34.56 80 GLN A CA 1
ATOM 680 C C . GLN A 1 80 ? 68.445 7.526 -10.576 1.00 34.56 80 GLN A C 1
ATOM 682 O O . GLN A 1 80 ? 68.373 6.649 -11.425 1.00 34.56 80 GLN A O 1
ATOM 687 N N . CYS A 1 81 ? 67.360 7.812 -9.843 1.00 30.61 81 CYS A N 1
ATOM 688 C CA . CYS A 1 81 ? 66.080 7.117 -10.079 1.00 30.61 81 CYS A CA 1
ATOM 689 C C . CYS A 1 81 ? 64.844 8.007 -9.844 1.00 30.61 81 CYS A C 1
ATOM 691 O O . CYS A 1 81 ? 63.902 7.630 -9.161 1.00 30.61 81 CYS A O 1
ATOM 693 N N . SER A 1 82 ? 64.835 9.231 -10.386 1.00 33.62 82 SER A N 1
ATOM 694 C CA . SER A 1 82 ? 63.712 10.173 -10.190 1.00 33.62 82 SER A CA 1
ATOM 695 C C . SER A 1 82 ? 62.678 10.186 -11.327 1.00 33.62 82 SER A C 1
ATOM 697 O O . SER A 1 82 ? 61.721 10.951 -11.245 1.00 33.62 82 SER A O 1
ATOM 699 N N . ARG A 1 83 ? 62.836 9.392 -12.399 1.00 33.97 83 ARG A N 1
ATOM 700 C CA . ARG A 1 83 ? 61.906 9.444 -13.552 1.00 33.97 83 ARG A CA 1
ATOM 701 C C . ARG A 1 83 ? 61.227 8.124 -13.926 1.00 33.97 83 ARG A C 1
ATOM 703 O O . ARG A 1 83 ? 60.172 8.178 -14.541 1.00 33.97 83 ARG A O 1
ATOM 710 N N . SER A 1 84 ? 61.747 6.967 -13.506 1.00 32.88 84 SER A N 1
ATOM 711 C CA . SER A 1 84 ? 61.137 5.664 -13.840 1.00 32.88 84 SER A CA 1
ATOM 712 C C . SER A 1 84 ? 60.132 5.165 -12.784 1.00 32.88 84 SER A C 1
ATOM 714 O O . SER A 1 84 ? 59.110 4.571 -13.121 1.00 32.88 84 SER A O 1
ATOM 716 N N . CYS A 1 85 ? 60.332 5.500 -11.502 1.00 34.81 85 CYS A N 1
ATOM 717 C CA . CYS A 1 85 ? 59.440 5.054 -10.422 1.00 34.81 85 CYS A CA 1
ATOM 718 C C . CYS A 1 85 ? 58.033 5.673 -10.466 1.00 34.81 85 CYS A C 1
ATOM 720 O O . CYS A 1 85 ? 57.092 5.076 -9.952 1.00 34.81 85 CYS A O 1
ATOM 722 N N . ILE A 1 86 ? 57.857 6.833 -11.111 1.00 39.59 86 ILE A N 1
ATOM 723 C CA . ILE A 1 86 ? 56.543 7.484 -11.223 1.00 39.59 86 ILE A CA 1
ATOM 724 C C . ILE A 1 86 ? 55.625 6.686 -12.165 1.00 39.59 86 ILE A C 1
ATOM 726 O O . ILE A 1 86 ? 54.449 6.510 -11.869 1.00 39.59 86 ILE A O 1
ATOM 730 N N . SER A 1 87 ? 56.153 6.123 -13.257 1.00 34.19 87 SER A N 1
ATOM 731 C CA . SER A 1 87 ? 55.331 5.413 -14.248 1.00 34.19 87 SER A CA 1
ATOM 732 C C . SER A 1 87 ? 54.833 4.052 -13.737 1.00 34.19 87 SER A C 1
ATOM 734 O O . SER A 1 87 ? 53.663 3.711 -13.914 1.00 34.19 87 SER A O 1
ATOM 736 N N . ILE A 1 88 ? 55.674 3.316 -13.002 1.00 43.78 88 ILE A N 1
ATOM 737 C CA . ILE A 1 88 ? 55.311 2.008 -12.427 1.00 43.78 88 ILE A CA 1
ATOM 738 C C . ILE A 1 88 ? 54.398 2.172 -11.200 1.00 43.78 88 ILE A C 1
ATOM 740 O O . ILE A 1 88 ? 53.451 1.399 -11.030 1.00 43.78 88 ILE A O 1
ATOM 744 N N . ALA A 1 89 ? 54.601 3.213 -10.383 1.00 42.38 89 ALA A N 1
ATOM 745 C CA . ALA A 1 89 ? 53.708 3.510 -9.263 1.00 42.38 89 ALA A CA 1
ATOM 746 C C . ALA A 1 89 ? 52.297 3.894 -9.743 1.00 42.38 89 ALA A C 1
ATOM 748 O O . ALA A 1 89 ? 51.313 3.425 -9.171 1.00 42.38 89 ALA A O 1
ATOM 749 N N . ILE A 1 90 ? 52.183 4.659 -10.837 1.00 44.44 90 ILE A N 1
ATOM 750 C CA . ILE A 1 90 ? 50.887 5.053 -11.415 1.00 44.44 90 ILE A CA 1
ATOM 751 C C . ILE A 1 90 ? 50.168 3.858 -12.064 1.00 44.44 90 ILE A C 1
ATOM 753 O O . ILE A 1 90 ? 48.954 3.721 -11.902 1.00 44.44 90 ILE A O 1
ATOM 757 N N . HIS A 1 91 ? 50.886 2.948 -12.734 1.00 38.34 91 HIS A N 1
ATOM 758 C CA . HIS A 1 91 ? 50.280 1.734 -13.302 1.00 38.34 91 HIS A CA 1
ATOM 759 C C . HIS A 1 91 ? 49.791 0.756 -12.224 1.00 38.34 91 HIS A C 1
ATOM 761 O O . HIS A 1 91 ? 48.718 0.164 -12.363 1.00 38.34 91 HIS A O 1
ATOM 767 N N . THR A 1 92 ? 50.528 0.632 -11.119 1.00 43.50 92 THR A N 1
ATOM 768 C CA . THR A 1 92 ? 50.156 -0.256 -10.005 1.00 43.50 92 THR A CA 1
ATOM 769 C C . THR A 1 92 ? 49.002 0.328 -9.179 1.00 43.50 92 THR A C 1
ATOM 771 O O . THR A 1 92 ? 48.092 -0.410 -8.798 1.00 43.50 92 THR A O 1
ATOM 774 N N . GLN A 1 93 ? 48.952 1.655 -8.990 1.00 40.25 93 GLN A N 1
ATOM 775 C CA . GLN A 1 93 ? 47.774 2.328 -8.423 1.00 40.25 93 GLN A CA 1
ATOM 776 C C . GLN A 1 93 ? 46.553 2.226 -9.338 1.00 40.25 93 GLN A C 1
ATOM 778 O O . GLN A 1 93 ? 45.456 1.992 -8.840 1.00 40.25 93 GLN A O 1
ATOM 783 N N . SER A 1 94 ? 46.727 2.325 -10.658 1.00 39.84 94 SER A N 1
ATOM 784 C CA . SER A 1 94 ? 45.618 2.204 -11.614 1.00 39.84 94 SER A CA 1
ATOM 785 C C . SER A 1 94 ? 45.043 0.788 -11.665 1.00 39.84 94 SER A C 1
ATOM 787 O O . SER A 1 94 ? 43.832 0.641 -11.762 1.00 39.84 94 SER A O 1
ATOM 789 N N . CYS A 1 95 ? 45.863 -0.259 -11.522 1.00 37.59 95 CYS A N 1
ATOM 790 C CA . CYS A 1 95 ? 45.363 -1.639 -11.454 1.00 37.59 95 CYS A CA 1
ATOM 791 C C . CYS A 1 95 ? 44.704 -1.959 -10.100 1.00 37.59 95 CYS A C 1
ATOM 793 O O . CYS A 1 95 ? 43.691 -2.654 -10.065 1.00 37.59 95 CYS A O 1
ATOM 795 N N . ALA A 1 96 ? 45.211 -1.408 -8.990 1.00 42.03 96 ALA A N 1
ATOM 796 C CA . ALA A 1 96 ? 44.567 -1.525 -7.679 1.00 42.03 96 ALA A CA 1
ATOM 797 C C . ALA A 1 96 ? 43.233 -0.753 -7.617 1.00 42.03 96 ALA A C 1
ATOM 799 O O . ALA A 1 96 ? 42.259 -1.254 -7.059 1.00 42.03 96 ALA A O 1
ATOM 800 N N . LEU A 1 97 ? 43.154 0.421 -8.255 1.00 40.28 97 LEU A N 1
ATOM 801 C CA . LEU A 1 97 ? 41.917 1.191 -8.419 1.00 40.28 97 LEU A CA 1
ATOM 802 C C . LEU A 1 97 ? 40.954 0.541 -9.424 1.00 40.28 97 LEU A C 1
ATOM 804 O O . LEU A 1 97 ? 39.750 0.578 -9.200 1.00 40.28 97 LEU A O 1
ATOM 808 N N . ALA A 1 98 ? 41.446 -0.115 -10.480 1.00 40.28 98 ALA A N 1
ATOM 809 C CA . ALA A 1 98 ? 40.611 -0.854 -11.430 1.00 40.28 98 ALA A CA 1
ATOM 810 C C . ALA A 1 98 ? 40.025 -2.137 -10.813 1.00 40.28 98 ALA A C 1
ATOM 812 O O . ALA A 1 98 ? 38.839 -2.412 -11.000 1.00 40.28 98 ALA A O 1
ATOM 813 N N . ASN A 1 99 ? 40.781 -2.868 -9.986 1.00 38.25 99 ASN A N 1
ATOM 814 C CA . ASN A 1 99 ? 40.229 -3.995 -9.222 1.00 38.25 99 ASN A CA 1
ATOM 815 C C . ASN A 1 99 ? 39.294 -3.531 -8.090 1.00 38.25 99 ASN A C 1
ATOM 817 O O . ASN A 1 99 ? 38.298 -4.194 -7.810 1.00 38.25 99 ASN A O 1
ATOM 821 N N . ALA A 1 100 ? 39.538 -2.356 -7.498 1.00 40.31 100 ALA A N 1
ATOM 822 C CA . ALA A 1 100 ? 38.583 -1.712 -6.594 1.00 40.31 100 ALA A CA 1
ATOM 823 C C . ALA A 1 100 ? 37.330 -1.193 -7.331 1.00 40.31 100 ALA A C 1
ATOM 825 O O . ALA A 1 100 ? 36.253 -1.128 -6.740 1.00 40.31 100 ALA A O 1
ATOM 826 N N . SER A 1 101 ? 37.430 -0.887 -8.630 1.00 38.47 101 SER A N 1
ATOM 827 C CA . SER A 1 101 ? 36.293 -0.469 -9.459 1.00 38.47 101 SER A CA 1
ATOM 828 C C . SER A 1 101 ? 35.363 -1.632 -9.824 1.00 38.47 101 SER A C 1
ATOM 830 O O . SER A 1 101 ? 34.155 -1.427 -9.904 1.00 38.47 101 SER A O 1
ATOM 832 N N . HIS A 1 102 ? 35.859 -2.873 -9.906 1.00 36.28 102 HIS A N 1
ATOM 833 C CA . HIS A 1 102 ? 34.988 -4.058 -9.972 1.00 36.28 102 HIS A CA 1
ATOM 834 C C . HIS A 1 102 ? 34.282 -4.364 -8.638 1.00 36.28 102 HIS A C 1
ATOM 836 O O . HIS A 1 102 ? 33.250 -5.031 -8.622 1.00 36.28 102 HIS A O 1
ATOM 842 N N . HIS A 1 103 ? 34.793 -3.820 -7.530 1.00 40.09 103 HIS A N 1
ATOM 843 C CA . HIS A 1 103 ? 34.223 -3.924 -6.184 1.00 40.09 103 HIS A CA 1
ATOM 844 C C . HIS A 1 103 ? 33.486 -2.639 -5.744 1.00 40.09 103 HIS A C 1
ATOM 846 O O . HIS A 1 103 ? 33.228 -2.430 -4.558 1.00 40.09 103 HIS A O 1
ATOM 852 N N . SER A 1 104 ? 33.130 -1.767 -6.698 1.00 37.59 104 SER A N 1
ATOM 853 C CA . SER A 1 104 ? 32.498 -0.460 -6.454 1.00 37.59 104 SER A CA 1
ATOM 854 C C . SER A 1 104 ? 30.976 -0.499 -6.244 1.00 37.59 104 SER A C 1
ATOM 856 O O . SER A 1 104 ? 30.311 0.535 -6.258 1.00 37.59 104 SER A O 1
ATOM 858 N N . THR A 1 105 ? 30.396 -1.658 -5.923 1.00 43.47 105 THR A N 1
ATOM 859 C CA . THR A 1 105 ? 29.082 -1.700 -5.263 1.00 43.47 105 THR A CA 1
ATOM 860 C C . THR A 1 105 ? 29.256 -1.697 -3.750 1.00 43.47 105 THR A C 1
ATOM 862 O O . THR A 1 105 ? 29.004 -2.695 -3.083 1.00 43.47 105 THR A O 1
ATOM 865 N N . LEU A 1 106 ? 29.656 -0.546 -3.207 1.00 42.12 106 LEU A N 1
ATOM 866 C CA . LEU A 1 106 ? 29.564 -0.221 -1.781 1.00 42.12 106 LEU A CA 1
ATOM 867 C C . LEU A 1 106 ? 28.095 0.070 -1.402 1.00 42.12 106 LEU A C 1
ATOM 869 O O . LEU A 1 106 ? 27.743 1.154 -0.951 1.00 42.12 106 LEU A O 1
ATOM 873 N N . TRP A 1 107 ? 27.214 -0.889 -1.673 1.00 42.44 107 TRP A N 1
ATOM 874 C CA . TRP A 1 107 ? 25.840 -0.943 -1.178 1.00 42.44 107 TRP A CA 1
ATOM 875 C C . TRP A 1 107 ? 25.679 -2.293 -0.476 1.00 42.44 107 TRP A C 1
ATOM 877 O O . TRP A 1 107 ? 26.340 -3.239 -0.908 1.00 42.44 107 TRP A O 1
ATOM 887 N N . PRO A 1 108 ? 24.832 -2.417 0.564 1.00 48.66 108 PRO A N 1
ATOM 888 C CA . PRO A 1 108 ? 24.581 -3.688 1.243 1.00 48.66 108 PRO A CA 1
ATOM 889 C C . PRO A 1 108 ? 23.949 -4.646 0.219 1.00 48.66 108 PRO A C 1
ATOM 891 O O . PRO A 1 108 ? 22.785 -4.513 -0.159 1.00 48.66 108 PRO A O 1
ATOM 894 N N . GLY A 1 109 ? 24.789 -5.436 -0.447 1.00 54.03 109 GLY A N 1
ATOM 895 C CA . GLY A 1 109 ? 24.586 -5.708 -1.870 1.00 54.03 109 GLY A CA 1
ATOM 896 C C . GLY A 1 109 ? 23.832 -6.992 -2.143 1.00 54.03 109 GLY A C 1
ATOM 897 O O . GLY A 1 109 ? 23.042 -7.042 -3.079 1.00 54.03 109 GLY A O 1
ATOM 898 N N . ASN A 1 110 ? 24.039 -8.021 -1.328 1.00 61.84 110 ASN A N 1
ATOM 899 C CA . ASN A 1 110 ? 23.536 -9.360 -1.626 1.00 61.84 110 ASN A CA 1
ATOM 900 C C . ASN A 1 110 ? 22.230 -9.641 -0.881 1.00 61.84 110 ASN A C 1
ATOM 902 O O . ASN A 1 110 ? 21.262 -10.095 -1.494 1.00 61.84 110 ASN A O 1
ATOM 906 N N . SER A 1 111 ? 22.137 -9.287 0.404 1.00 64.88 111 SER A N 1
ATOM 907 C CA . SER A 1 111 ? 20.905 -9.502 1.173 1.00 64.88 111 SER A CA 1
ATOM 908 C C . SER A 1 111 ? 19.730 -8.671 0.642 1.00 64.88 111 SER A C 1
ATOM 910 O O . SER A 1 111 ? 18.617 -9.182 0.498 1.00 64.88 111 SER A O 1
ATOM 912 N N . ILE A 1 112 ? 19.979 -7.411 0.260 1.00 75.50 112 ILE A N 1
ATOM 913 C CA . ILE A 1 112 ? 18.953 -6.520 -0.306 1.00 75.50 112 ILE A CA 1
ATOM 914 C C . ILE A 1 112 ? 18.438 -7.047 -1.656 1.00 75.50 112 ILE A C 1
ATOM 916 O O . ILE A 1 112 ? 17.233 -7.016 -1.902 1.00 75.50 112 ILE A O 1
ATOM 920 N N . ARG A 1 113 ? 19.320 -7.593 -2.505 1.00 73.06 113 ARG A N 1
ATOM 921 C CA . ARG A 1 113 ? 18.957 -8.140 -3.828 1.00 73.06 113 ARG A CA 1
ATOM 922 C C . ARG A 1 113 ? 18.068 -9.378 -3.734 1.00 73.06 113 ARG A C 1
ATOM 924 O O . ARG A 1 113 ? 17.076 -9.458 -4.448 1.00 73.06 113 ARG A O 1
ATOM 931 N N . HIS A 1 114 ? 18.372 -10.294 -2.816 1.00 78.56 114 HIS A N 1
ATOM 932 C CA . HIS A 1 114 ? 17.599 -11.531 -2.606 1.00 78.56 114 HIS A CA 1
ATOM 933 C C . HIS A 1 114 ? 16.455 -11.364 -1.598 1.00 78.56 114 HIS A C 1
ATOM 935 O O . HIS A 1 114 ? 15.880 -12.334 -1.088 1.00 78.56 114 HIS A O 1
ATOM 941 N N . THR A 1 115 ? 16.116 -10.120 -1.254 1.00 80.50 115 THR A N 1
ATOM 942 C CA . THR A 1 115 ? 15.041 -9.847 -0.307 1.00 80.50 115 THR A CA 1
ATOM 943 C C . THR A 1 115 ? 13.679 -10.250 -0.861 1.00 80.50 115 THR A C 1
ATOM 945 O O . THR A 1 115 ? 12.904 -10.916 -0.167 1.00 80.50 115 THR A O 1
ATOM 948 N N . TYR A 1 116 ? 13.413 -9.886 -2.114 1.00 86.19 116 TYR A N 1
ATOM 949 C CA . TYR A 1 116 ? 12.127 -10.127 -2.753 1.00 86.19 116 TYR A CA 1
ATOM 950 C C . TYR A 1 116 ? 11.791 -11.619 -2.874 1.00 86.19 116 TYR A C 1
ATOM 952 O O . TYR A 1 116 ? 10.646 -12.000 -2.675 1.00 86.19 116 TYR A O 1
ATOM 960 N N . GLU A 1 117 ? 12.780 -12.481 -3.097 1.00 87.56 117 GLU A N 1
ATOM 961 C CA . GLU A 1 117 ? 12.570 -13.931 -3.230 1.00 87.56 117 GLU A CA 1
ATOM 962 C C . GLU A 1 117 ? 11.922 -14.557 -1.983 1.00 87.56 117 GLU A C 1
ATOM 964 O O . GLU A 1 117 ? 11.112 -15.473 -2.090 1.00 87.56 117 GLU A O 1
ATOM 969 N N . VAL A 1 118 ? 12.236 -14.037 -0.792 1.00 88.06 118 VAL A N 1
ATOM 970 C CA . VAL A 1 118 ? 11.694 -14.559 0.474 1.00 88.06 118 VAL A CA 1
ATOM 971 C C . VAL A 1 118 ? 10.464 -13.783 0.926 1.00 88.06 118 VAL A C 1
ATOM 973 O O . VAL A 1 118 ? 9.502 -14.371 1.411 1.00 88.06 118 VAL A O 1
ATOM 976 N N . VAL A 1 119 ? 10.485 -12.456 0.789 1.00 91.56 119 VAL A N 1
ATOM 977 C CA . VAL A 1 119 ? 9.447 -11.573 1.348 1.00 91.56 119 VAL A CA 1
ATOM 978 C C . VAL A 1 119 ? 8.342 -11.260 0.336 1.00 91.56 119 VAL A C 1
ATOM 980 O O . VAL A 1 119 ? 7.235 -10.896 0.727 1.00 91.56 119 VAL A O 1
ATOM 983 N N . GLY A 1 120 ? 8.592 -11.451 -0.959 1.00 90.38 120 GLY A N 1
ATOM 984 C CA . GLY A 1 120 ? 7.662 -11.137 -2.043 1.00 90.38 120 GLY A CA 1
ATOM 985 C C . GLY A 1 120 ? 6.357 -11.921 -1.949 1.00 90.38 120 GLY A C 1
ATOM 986 O O . GLY A 1 120 ? 5.287 -11.324 -2.023 1.00 90.38 120 GLY A O 1
ATOM 987 N N . ASN A 1 121 ? 6.414 -13.233 -1.704 1.00 93.38 121 ASN A N 1
ATOM 988 C CA . ASN A 1 121 ? 5.209 -14.057 -1.555 1.00 93.38 121 ASN A CA 1
ATOM 989 C C . ASN A 1 121 ? 4.371 -13.667 -0.319 1.00 93.38 121 ASN A C 1
ATOM 991 O O . ASN A 1 121 ? 3.180 -13.389 -0.492 1.00 93.38 121 ASN A O 1
ATOM 995 N N . PRO A 1 122 ? 4.951 -13.549 0.895 1.00 93.44 122 PRO A N 1
ATOM 996 C CA . PRO A 1 122 ? 4.242 -12.998 2.049 1.00 93.44 122 PRO A CA 1
ATOM 997 C C . PRO A 1 122 ? 3.640 -11.610 1.789 1.00 93.44 122 PRO A C 1
ATOM 999 O O . PRO A 1 122 ? 2.481 -11.380 2.129 1.00 93.44 122 PRO A O 1
ATOM 1002 N N . MET A 1 123 ? 4.387 -10.705 1.142 1.00 94.12 123 MET A N 1
ATOM 1003 C CA . MET A 1 123 ? 3.925 -9.349 0.824 1.00 94.12 123 MET A CA 1
ATOM 1004 C C . MET A 1 123 ? 2.732 -9.363 -0.140 1.00 94.12 123 MET A C 1
ATOM 1006 O O . MET A 1 123 ? 1.751 -8.656 0.091 1.00 94.12 123 MET A O 1
ATOM 1010 N N . LYS A 1 124 ? 2.774 -10.196 -1.188 1.00 93.94 124 LYS A N 1
ATOM 1011 C CA . LYS A 1 124 ? 1.651 -10.387 -2.123 1.00 93.94 124 LYS A CA 1
ATOM 1012 C C . LYS A 1 124 ? 0.406 -10.879 -1.397 1.00 93.94 124 LYS A C 1
ATOM 1014 O O . LYS A 1 124 ? -0.672 -10.328 -1.599 1.00 93.94 124 LYS A O 1
ATOM 1019 N N . PHE A 1 125 ? 0.560 -11.866 -0.518 1.00 94.81 125 PHE A N 1
ATOM 1020 C CA . PHE A 1 125 ? -0.561 -12.437 0.221 1.00 94.81 125 PHE A CA 1
ATOM 1021 C C . PHE A 1 125 ? -1.267 -11.399 1.107 1.00 94.81 125 PHE A C 1
ATOM 1023 O O . PHE A 1 125 ? -2.482 -11.222 1.006 1.00 94.81 125 PHE A O 1
ATOM 1030 N N . ILE A 1 126 ? -0.522 -10.651 1.926 1.00 94.31 126 ILE A N 1
ATOM 1031 C CA . ILE A 1 126 ? -1.129 -9.643 2.811 1.00 94.31 126 ILE A CA 1
ATOM 1032 C C . ILE A 1 126 ? -1.703 -8.442 2.045 1.00 94.31 126 ILE A C 1
ATOM 1034 O O . ILE A 1 126 ? -2.701 -7.865 2.475 1.00 94.31 126 ILE A O 1
ATOM 1038 N N . GLN A 1 127 ? -1.123 -8.087 0.892 1.00 93.25 127 GLN A N 1
ATOM 1039 C CA . GLN A 1 127 ? -1.640 -7.031 0.015 1.00 93.25 127 GLN A CA 1
ATOM 1040 C C . GLN A 1 127 ? -2.945 -7.439 -0.674 1.00 93.25 127 GLN A C 1
ATOM 1042 O O . GLN A 1 127 ? -3.866 -6.632 -0.752 1.00 93.25 127 GLN A O 1
ATOM 1047 N N . ILE A 1 128 ? -3.086 -8.701 -1.094 1.00 93.88 128 ILE A N 1
ATOM 1048 C CA . ILE A 1 128 ? -4.376 -9.220 -1.582 1.00 93.88 128 ILE A CA 1
ATOM 1049 C C . ILE A 1 128 ? -5.428 -9.126 -0.478 1.00 93.88 128 ILE A C 1
ATOM 1051 O O . ILE A 1 128 ? -6.546 -8.679 -0.725 1.00 93.88 128 ILE A O 1
ATOM 1055 N N . LEU A 1 129 ? -5.067 -9.467 0.761 1.00 93.19 129 LEU A N 1
ATOM 1056 C CA . LEU A 1 129 ? -5.986 -9.329 1.888 1.00 93.19 129 LEU A CA 1
ATOM 1057 C C . LEU A 1 129 ? -6.384 -7.872 2.166 1.00 93.19 129 LEU A C 1
ATOM 1059 O O . LEU A 1 129 ? -7.486 -7.655 2.657 1.00 93.19 129 LEU A O 1
ATOM 1063 N N . GLN A 1 130 ? -5.568 -6.872 1.808 1.00 92.50 130 GLN A N 1
ATOM 1064 C CA . GLN A 1 130 ? -5.963 -5.459 1.926 1.00 92.50 130 GLN A CA 1
ATOM 1065 C C . GLN A 1 130 ? -7.094 -5.061 0.976 1.00 92.50 130 GLN A C 1
ATOM 1067 O O . GLN A 1 130 ? -7.791 -4.085 1.247 1.00 92.50 130 GLN A O 1
ATOM 1072 N N . ILE A 1 131 ? -7.348 -5.820 -0.095 1.00 91.38 131 ILE A N 1
ATOM 1073 C CA . ILE A 1 131 ? -8.522 -5.594 -0.953 1.00 91.38 131 ILE A CA 1
ATOM 1074 C C . ILE A 1 131 ? -9.816 -5.759 -0.139 1.00 91.38 131 ILE A C 1
ATOM 1076 O O . ILE A 1 131 ? -10.793 -5.048 -0.382 1.00 91.38 131 ILE A O 1
ATOM 1080 N N . LEU A 1 132 ? -9.809 -6.607 0.900 1.00 90.50 132 LEU A N 1
ATOM 1081 C CA . LEU A 1 132 ? -10.944 -6.738 1.815 1.00 90.50 132 LEU A CA 1
ATOM 1082 C C . LEU A 1 132 ? -11.264 -5.424 2.538 1.00 90.50 132 LEU A C 1
ATOM 1084 O O . LEU A 1 132 ? -12.424 -5.199 2.858 1.00 90.50 132 LEU A O 1
ATOM 1088 N N . GLU A 1 133 ? -10.304 -4.515 2.732 1.00 89.56 133 GLU A N 1
ATOM 1089 C CA . GLU A 1 133 ? -10.580 -3.204 3.344 1.00 89.56 133 GLU A CA 1
ATOM 1090 C C . GLU A 1 133 ? -11.473 -2.338 2.467 1.00 89.56 133 GLU A C 1
ATOM 1092 O O . GLU A 1 133 ? -12.340 -1.621 2.968 1.00 89.56 133 GLU A O 1
ATOM 1097 N N . ILE A 1 134 ? -11.286 -2.422 1.149 1.00 90.06 134 ILE A N 1
ATOM 1098 C CA . ILE A 1 134 ? -12.158 -1.746 0.193 1.00 90.06 134 ILE A CA 1
ATOM 1099 C C . ILE A 1 134 ? -13.565 -2.333 0.328 1.00 90.06 134 ILE A C 1
ATOM 1101 O O . ILE A 1 134 ? -14.533 -1.584 0.460 1.00 90.06 134 ILE A O 1
ATOM 1105 N N . MET A 1 135 ? -13.677 -3.664 0.399 1.00 87.62 135 MET A N 1
ATOM 1106 C CA . MET A 1 135 ? -14.962 -4.343 0.594 1.00 87.62 135 MET A CA 1
ATOM 1107 C C . MET A 1 135 ? -15.622 -3.957 1.925 1.00 87.62 135 MET A C 1
ATOM 1109 O O . MET A 1 135 ? -16.824 -3.707 1.960 1.00 87.62 135 MET A O 1
ATOM 1113 N N . HIS A 1 136 ? -14.858 -3.840 3.014 1.00 89.06 136 HIS A N 1
ATOM 1114 C CA . HIS A 1 136 ? -15.383 -3.432 4.322 1.00 89.06 136 HIS A CA 1
ATOM 1115 C C . HIS A 1 136 ? -15.967 -2.016 4.301 1.00 89.06 136 HIS A C 1
ATOM 1117 O O . HIS A 1 136 ? -16.930 -1.754 5.018 1.00 89.06 136 HIS A O 1
ATOM 1123 N N . LEU A 1 137 ? -15.425 -1.106 3.489 1.00 87.69 137 LEU A N 1
ATOM 1124 C CA . LEU A 1 137 ? -15.990 0.236 3.315 1.00 87.69 137 LEU A CA 1
ATOM 1125 C C . LEU A 1 137 ? -17.219 0.234 2.401 1.00 87.69 137 LEU A C 1
ATOM 1127 O O . LEU A 1 137 ? -18.174 0.956 2.671 1.00 87.69 137 LEU A O 1
ATOM 1131 N N . VAL A 1 138 ? -17.209 -0.578 1.339 1.00 87.06 138 VAL A N 1
ATOM 1132 C CA . VAL A 1 138 ? -18.336 -0.698 0.397 1.00 87.06 138 VAL A CA 1
ATOM 1133 C C . VAL A 1 138 ? -19.569 -1.301 1.074 1.00 87.06 138 VAL A C 1
ATOM 1135 O O . VAL A 1 138 ? -20.679 -0.827 0.853 1.00 87.06 138 VAL A O 1
ATOM 1138 N N . PHE A 1 139 ? -19.384 -2.300 1.940 1.00 84.00 139 PHE A N 1
ATOM 1139 C CA . PHE A 1 139 ? -20.468 -2.938 2.697 1.00 84.00 139 PHE A CA 1
ATOM 1140 C C . PHE A 1 139 ? -20.765 -2.263 4.051 1.00 84.00 139 PHE A C 1
ATOM 1142 O O . PHE A 1 139 ? -21.466 -2.844 4.881 1.00 84.00 139 PHE A O 1
ATOM 1149 N N . ASP A 1 140 ? -20.209 -1.071 4.299 1.00 79.56 140 ASP A N 1
ATOM 1150 C CA . ASP A 1 140 ? -20.397 -0.275 5.524 1.00 79.56 140 ASP A CA 1
ATOM 1151 C C . ASP A 1 140 ? -20.081 -1.034 6.835 1.00 79.56 140 ASP A C 1
ATOM 1153 O O . ASP A 1 140 ? -20.688 -0.830 7.887 1.00 79.56 140 ASP A O 1
ATOM 1157 N N . TYR A 1 141 ? -19.089 -1.930 6.801 1.00 77.31 141 TYR A N 1
ATOM 1158 C CA . TYR A 1 141 ? -18.521 -2.533 8.014 1.00 77.31 141 TYR A CA 1
ATOM 1159 C C . TYR A 1 141 ? -17.696 -1.509 8.800 1.00 77.31 141 TYR A C 1
ATOM 1161 O O . TYR A 1 141 ? -17.582 -1.604 10.022 1.00 77.31 141 TYR A O 1
ATOM 1169 N N . THR A 1 142 ? -17.084 -0.546 8.105 1.00 76.94 142 THR A N 1
ATOM 1170 C CA . THR A 1 142 ? -16.263 0.515 8.698 1.00 76.94 142 THR A CA 1
ATOM 1171 C C . THR A 1 142 ? -16.573 1.857 8.042 1.00 76.94 142 THR A C 1
ATOM 1173 O O . THR A 1 142 ? -16.797 1.940 6.841 1.00 76.94 142 THR A O 1
ATOM 1176 N N . ARG A 1 143 ? -16.531 2.942 8.824 1.00 75.00 143 ARG A N 1
ATOM 1177 C CA . ARG A 1 143 ? -16.752 4.303 8.313 1.00 75.00 143 ARG A CA 1
ATOM 1178 C C . ARG A 1 143 ? -15.495 4.849 7.636 1.00 75.00 143 ARG A C 1
ATOM 1180 O O . ARG A 1 143 ? -14.461 5.001 8.289 1.00 75.00 143 ARG A O 1
ATOM 1187 N N . GLY A 1 144 ? -15.602 5.234 6.368 1.00 78.38 144 GLY A N 1
ATOM 1188 C CA . GLY A 1 144 ? -14.510 5.830 5.596 1.00 78.38 144 GLY A CA 1
ATOM 1189 C C . GLY A 1 144 ? -14.962 6.284 4.211 1.00 78.38 144 GLY A C 1
ATOM 1190 O O . GLY A 1 144 ? -16.132 6.159 3.871 1.00 78.38 144 GLY A O 1
ATOM 1191 N N . ASN A 1 145 ? -14.037 6.836 3.423 1.00 83.38 145 ASN A N 1
ATOM 1192 C CA . ASN A 1 145 ? -14.287 7.145 2.017 1.00 83.38 145 ASN A CA 1
ATOM 1193 C C . ASN A 1 145 ? -13.734 5.994 1.152 1.00 83.38 145 ASN A C 1
ATOM 1195 O O . ASN A 1 145 ? -12.507 5.866 1.075 1.00 83.38 145 ASN A O 1
ATOM 1199 N N . PRO A 1 146 ? -14.595 5.184 0.499 1.00 85.31 146 PRO A N 1
ATOM 1200 C CA . PRO A 1 146 ? -14.159 4.039 -0.300 1.00 85.31 146 PRO A CA 1
ATOM 1201 C C . PRO A 1 146 ? -13.187 4.417 -1.422 1.00 85.31 146 PRO A C 1
ATOM 1203 O O . PRO A 1 146 ? -12.256 3.664 -1.696 1.00 85.31 146 PRO A O 1
ATOM 1206 N N . LEU A 1 147 ? -13.346 5.595 -2.038 1.00 86.00 147 LEU A N 1
ATOM 1207 C CA . LEU A 1 147 ? -12.503 6.029 -3.158 1.00 86.00 147 LEU A CA 1
ATOM 1208 C C . LEU A 1 147 ? -11.060 6.277 -2.721 1.00 86.00 147 LEU A C 1
ATOM 1210 O O . LEU A 1 147 ? -10.127 5.831 -3.381 1.00 86.00 147 LEU A O 1
ATOM 1214 N N . ILE A 1 148 ? -10.866 6.944 -1.581 1.00 85.94 148 ILE A N 1
ATOM 1215 C CA . ILE A 1 148 ? -9.519 7.231 -1.073 1.00 85.94 148 ILE A CA 1
ATOM 1216 C C . ILE A 1 148 ? -8.810 5.936 -0.683 1.00 85.94 148 ILE A C 1
ATOM 1218 O O . ILE A 1 148 ? -7.645 5.751 -1.026 1.00 85.94 148 ILE A O 1
ATOM 1222 N N . THR A 1 149 ? -9.511 5.019 -0.016 1.00 87.38 149 THR A N 1
ATOM 1223 C CA . THR A 1 149 ? -8.944 3.713 0.340 1.00 87.38 149 THR A CA 1
ATOM 1224 C C . THR A 1 149 ? -8.640 2.874 -0.897 1.00 87.38 149 THR A C 1
ATOM 1226 O O . THR A 1 149 ? -7.589 2.244 -0.948 1.00 87.38 149 THR A O 1
ATOM 1229 N N . THR A 1 150 ? -9.492 2.928 -1.923 1.00 88.88 150 THR A N 1
ATOM 1230 C CA . THR A 1 150 ? -9.242 2.252 -3.204 1.00 88.88 150 THR A CA 1
ATOM 1231 C C . THR A 1 150 ? -8.000 2.804 -3.893 1.00 88.88 150 THR A C 1
ATOM 1233 O O . THR A 1 150 ? -7.180 2.026 -4.358 1.00 88.88 150 THR A O 1
ATOM 1236 N N . LEU A 1 151 ? -7.800 4.125 -3.912 1.00 88.88 151 LEU A N 1
ATOM 1237 C CA . LEU A 1 151 ? -6.589 4.720 -4.486 1.00 88.88 151 LEU A CA 1
ATOM 1238 C C . LEU A 1 151 ? -5.327 4.354 -3.689 1.00 88.88 151 LEU A C 1
ATOM 1240 O O .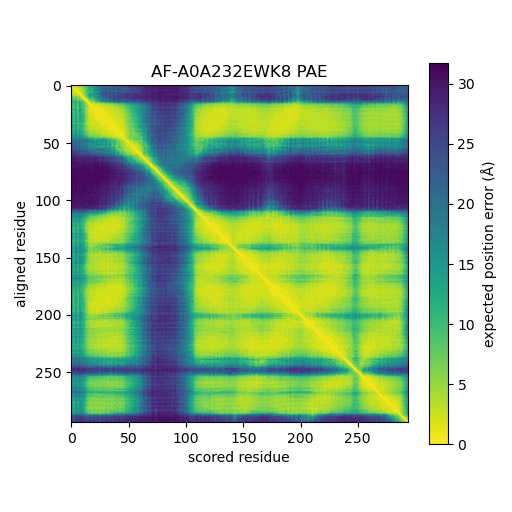 LEU A 1 151 ? -4.294 4.075 -4.289 1.00 88.88 151 LEU A O 1
ATOM 1244 N N . GLN A 1 152 ? -5.401 4.310 -2.355 1.00 89.06 152 GLN A N 1
ATOM 1245 C CA . GLN A 1 152 ? -4.269 3.914 -1.505 1.00 89.06 152 GLN A CA 1
ATOM 1246 C C . GLN A 1 152 ? -3.895 2.439 -1.685 1.00 89.06 152 GLN A C 1
ATOM 1248 O O . GLN A 1 152 ? -2.748 2.119 -1.990 1.00 89.06 152 GLN A O 1
ATOM 1253 N N . VAL A 1 153 ? -4.856 1.533 -1.490 1.00 90.88 153 VAL A N 1
ATOM 1254 C CA . VAL A 1 153 ? -4.624 0.083 -1.565 1.00 90.88 153 VAL A CA 1
ATOM 1255 C C . VAL A 1 153 ? -4.388 -0.345 -3.013 1.00 90.88 153 VAL A C 1
ATOM 1257 O O . VAL A 1 153 ? -3.453 -1.091 -3.290 1.00 90.88 153 VAL A O 1
ATOM 1260 N N . GLY A 1 154 ? -5.176 0.186 -3.949 1.00 89.88 154 GLY A N 1
ATOM 1261 C CA . GLY A 1 154 ? -5.048 -0.077 -5.380 1.00 89.88 154 GLY A CA 1
ATOM 1262 C C . GLY A 1 154 ? -3.733 0.431 -5.964 1.00 89.88 154 GLY A C 1
ATOM 1263 O O . GLY A 1 154 ? -3.117 -0.289 -6.741 1.00 89.88 154 GLY A O 1
ATOM 1264 N N . GLY A 1 155 ? -3.246 1.605 -5.544 1.00 89.94 155 GLY A N 1
ATOM 1265 C CA . GLY A 1 155 ? -1.927 2.105 -5.947 1.00 89.94 155 GLY A CA 1
ATOM 1266 C C . GLY A 1 155 ? -0.799 1.157 -5.530 1.00 89.94 155 GLY A C 1
ATOM 1267 O O . GLY A 1 155 ? 0.037 0.783 -6.351 1.00 89.94 155 GLY A O 1
ATOM 1268 N N . ARG A 1 156 ? -0.826 0.660 -4.286 1.00 91.44 156 ARG A N 1
ATOM 1269 C CA . ARG A 1 156 ? 0.166 -0.320 -3.807 1.00 91.44 156 ARG A CA 1
ATOM 1270 C C . ARG A 1 156 ? 0.062 -1.662 -4.526 1.00 91.44 156 ARG A C 1
ATOM 1272 O O . ARG A 1 156 ? 1.086 -2.227 -4.906 1.00 91.44 156 ARG A O 1
ATOM 1279 N N . ALA A 1 157 ? -1.158 -2.153 -4.743 1.00 93.00 157 ALA A N 1
ATOM 1280 C CA . ALA A 1 157 ? -1.394 -3.372 -5.508 1.00 93.00 157 ALA A CA 1
ATOM 1281 C C . ALA A 1 157 ? -0.884 -3.230 -6.953 1.00 93.00 157 ALA A C 1
ATOM 1283 O O . ALA A 1 157 ? -0.226 -4.136 -7.461 1.00 93.00 157 ALA A O 1
ATOM 1284 N N . PHE A 1 158 ? -1.105 -2.073 -7.585 1.00 92.12 158 PHE A N 1
ATOM 1285 C CA . PHE A 1 158 ? -0.599 -1.780 -8.923 1.00 92.12 158 PHE A CA 1
ATOM 1286 C C . PHE A 1 158 ? 0.930 -1.865 -8.982 1.00 92.12 158 PHE A C 1
ATOM 1288 O O . PHE A 1 158 ? 1.479 -2.585 -9.815 1.00 92.12 158 PHE A O 1
ATOM 1295 N N . ILE A 1 159 ? 1.625 -1.207 -8.051 1.00 93.19 159 ILE A N 1
ATOM 1296 C CA . ILE A 1 159 ? 3.091 -1.261 -7.978 1.00 93.19 159 ILE A CA 1
ATOM 1297 C C . ILE A 1 159 ? 3.582 -2.692 -7.708 1.00 93.19 159 ILE A C 1
ATOM 1299 O O . ILE A 1 159 ? 4.524 -3.155 -8.348 1.00 93.19 159 ILE A O 1
ATOM 1303 N N . LEU A 1 160 ? 2.947 -3.440 -6.807 1.00 93.50 160 LEU A N 1
ATOM 1304 C CA . LEU A 1 160 ? 3.409 -4.787 -6.476 1.00 93.50 160 LEU A CA 1
ATOM 1305 C C . LEU A 1 160 ? 3.231 -5.783 -7.633 1.00 93.50 160 LEU A C 1
ATOM 1307 O O . LEU A 1 160 ? 4.179 -6.487 -7.977 1.00 93.50 160 LEU A O 1
ATOM 1311 N N . PHE A 1 161 ? 2.039 -5.843 -8.228 1.00 92.50 161 PHE A N 1
ATOM 1312 C CA . PHE A 1 161 ? 1.703 -6.859 -9.231 1.00 92.50 161 PHE A CA 1
ATOM 1313 C C . PHE A 1 161 ? 2.106 -6.452 -10.649 1.00 92.50 161 PHE A C 1
ATOM 1315 O O . PHE A 1 161 ? 2.705 -7.246 -11.368 1.00 92.50 161 PHE A O 1
ATOM 1322 N N . PHE A 1 162 ? 1.817 -5.218 -11.060 1.00 89.62 162 PHE A N 1
ATOM 1323 C CA . PHE A 1 162 ? 2.072 -4.800 -12.439 1.00 89.62 162 PHE A CA 1
ATOM 1324 C C . PHE A 1 162 ? 3.483 -4.263 -12.643 1.00 89.62 162 PHE A C 1
ATOM 1326 O O . PHE A 1 162 ? 3.993 -4.372 -13.750 1.00 89.62 162 PHE A O 1
ATOM 1333 N N . MET A 1 163 ? 4.129 -3.709 -11.610 1.00 90.50 163 MET A N 1
ATOM 1334 C CA . MET A 1 163 ? 5.476 -3.141 -11.746 1.00 90.50 163 MET A CA 1
ATOM 1335 C C . MET A 1 163 ? 6.582 -4.071 -11.236 1.00 90.50 163 MET A C 1
ATOM 1337 O O . MET A 1 163 ? 7.592 -4.218 -11.920 1.00 90.50 163 MET A O 1
ATOM 1341 N N . ILE A 1 164 ? 6.435 -4.678 -10.052 1.00 91.50 164 ILE A N 1
ATOM 1342 C CA . ILE A 1 164 ? 7.504 -5.498 -9.450 1.00 91.50 164 ILE A CA 1
ATOM 1343 C C . ILE A 1 164 ? 7.419 -6.969 -9.889 1.00 91.50 164 ILE A C 1
ATOM 1345 O O . ILE A 1 164 ? 8.433 -7.543 -10.280 1.00 91.50 164 ILE A O 1
ATOM 1349 N N . GLU A 1 165 ? 6.239 -7.595 -9.833 1.00 90.62 165 GLU A N 1
ATOM 1350 C CA . GLU A 1 165 ? 6.080 -9.008 -10.226 1.00 90.62 165 GLU A CA 1
ATOM 1351 C C . GLU A 1 165 ? 6.212 -9.198 -11.747 1.00 90.62 165 GLU A C 1
ATOM 1353 O O . GLU A 1 165 ? 6.840 -10.156 -12.190 1.00 90.62 165 GLU A O 1
ATOM 1358 N N . ALA A 1 166 ? 5.676 -8.273 -12.552 1.00 87.81 166 ALA A N 1
ATOM 1359 C CA . ALA A 1 166 ? 5.719 -8.373 -14.014 1.00 87.81 166 ALA A CA 1
ATOM 1360 C C . ALA A 1 166 ? 7.143 -8.353 -14.605 1.00 87.81 166 ALA A C 1
ATOM 1362 O O . ALA A 1 166 ? 7.355 -8.858 -15.715 1.00 87.81 166 ALA A O 1
ATOM 1363 N N . GLU A 1 167 ? 8.110 -7.774 -13.882 1.00 86.81 167 GLU A N 1
ATOM 1364 C CA . GLU A 1 167 ? 9.490 -7.644 -14.337 1.00 86.81 167 GLU A CA 1
ATOM 1365 C C . GLU A 1 167 ? 10.505 -8.149 -13.291 1.00 86.81 167 GLU A C 1
ATOM 1367 O O . GLU A 1 167 ? 10.858 -7.425 -12.354 1.00 86.81 167 GLU A O 1
ATOM 1372 N N . PRO A 1 168 ? 11.056 -9.369 -13.464 1.00 86.81 168 PRO A N 1
ATOM 1373 C CA . PRO A 1 168 ? 12.018 -9.956 -12.528 1.00 86.81 168 PRO A CA 1
ATOM 1374 C C . PRO A 1 168 ? 13.273 -9.098 -12.314 1.00 86.81 168 PRO A C 1
ATOM 1376 O O . PRO A 1 168 ? 13.838 -9.077 -11.219 1.00 86.81 168 PRO A O 1
ATOM 1379 N N . ARG A 1 169 ? 13.693 -8.320 -13.326 1.00 86.06 169 ARG A N 1
ATOM 1380 C CA . ARG A 1 169 ? 14.857 -7.415 -13.229 1.00 86.06 169 ARG A CA 1
ATOM 1381 C C . ARG A 1 169 ? 14.685 -6.348 -12.143 1.00 86.06 169 ARG A C 1
ATOM 1383 O O . ARG A 1 169 ? 15.688 -5.867 -11.608 1.00 86.06 169 ARG A O 1
ATOM 1390 N N . MET A 1 170 ? 13.448 -5.987 -11.793 1.00 87.25 170 MET A N 1
ATOM 1391 C CA . MET A 1 170 ? 13.166 -5.008 -10.740 1.00 87.25 170 MET A CA 1
ATOM 1392 C C . MET A 1 170 ? 13.304 -5.566 -9.331 1.00 87.25 170 MET A C 1
ATOM 1394 O O . MET A 1 170 ? 13.660 -4.816 -8.423 1.00 87.25 170 MET A O 1
ATOM 1398 N N . GLN A 1 171 ? 13.082 -6.864 -9.144 1.00 87.81 171 GLN A N 1
ATOM 1399 C CA . GLN A 1 171 ? 13.061 -7.512 -7.828 1.00 87.81 171 GLN A CA 1
ATOM 1400 C C . GLN A 1 171 ? 14.411 -7.427 -7.105 1.00 87.81 171 GLN A C 1
ATOM 1402 O O . GLN A 1 171 ? 1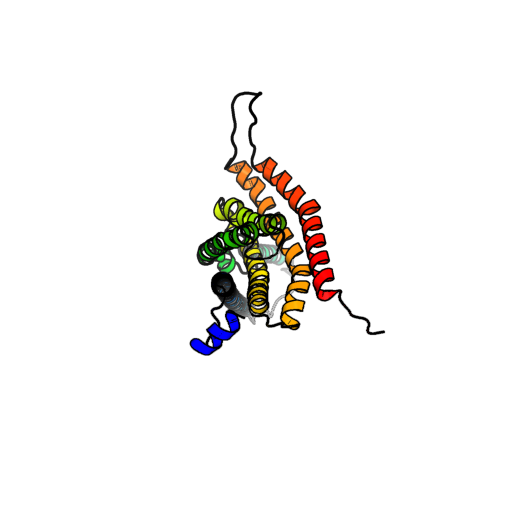4.462 -7.365 -5.880 1.00 87.81 171 GLN A O 1
ATOM 1407 N N . THR A 1 172 ? 15.504 -7.343 -7.868 1.00 84.56 172 THR A N 1
ATOM 1408 C CA . THR A 1 172 ? 16.869 -7.213 -7.339 1.00 84.56 172 THR A CA 1
ATOM 1409 C C . THR A 1 172 ? 17.247 -5.771 -6.986 1.00 84.56 172 THR A C 1
ATOM 1411 O O . THR A 1 172 ? 18.309 -5.519 -6.415 1.00 84.56 172 THR A O 1
ATOM 1414 N N . LYS A 1 173 ? 16.426 -4.776 -7.334 1.00 86.94 173 LYS A N 1
ATOM 1415 C CA . LYS A 1 173 ? 16.775 -3.369 -7.113 1.00 86.94 173 LYS A CA 1
ATOM 1416 C C . LYS A 1 173 ? 16.544 -2.979 -5.648 1.00 86.94 173 LYS A C 1
ATOM 1418 O O . LYS A 1 173 ? 15.493 -3.289 -5.090 1.00 86.94 173 LYS A O 1
ATOM 1423 N N . PRO A 1 174 ? 17.449 -2.187 -5.039 1.00 85.44 174 PRO A N 1
ATOM 1424 C CA . PRO A 1 174 ? 17.332 -1.799 -3.632 1.00 85.44 174 PRO A CA 1
ATOM 1425 C C . PRO A 1 174 ? 16.083 -0.958 -3.334 1.00 85.44 174 PRO A C 1
ATOM 1427 O O . PRO A 1 174 ? 15.591 -0.961 -2.212 1.00 85.44 174 PRO A O 1
ATOM 1430 N N . VAL A 1 175 ? 15.511 -0.284 -4.338 1.00 88.62 175 VAL A N 1
ATOM 1431 C CA . VAL A 1 175 ? 14.254 0.466 -4.187 1.00 88.62 175 VAL A CA 1
ATOM 1432 C C . VAL A 1 175 ? 13.096 -0.417 -3.698 1.00 88.62 175 VAL A C 1
ATOM 1434 O O . VAL A 1 175 ? 12.290 0.042 -2.891 1.00 88.62 175 VAL A O 1
ATOM 1437 N N . VAL A 1 176 ? 13.056 -1.695 -4.103 1.00 90.31 176 VAL A N 1
ATOM 1438 C CA . VAL A 1 176 ? 12.021 -2.659 -3.689 1.00 90.31 176 VAL A CA 1
ATOM 1439 C C . VAL A 1 176 ? 12.134 -2.991 -2.198 1.00 90.31 176 VAL A C 1
ATOM 1441 O O . VAL A 1 176 ? 11.131 -3.148 -1.503 1.00 90.31 176 VAL A O 1
ATOM 1444 N N . PHE A 1 177 ? 13.354 -3.026 -1.668 1.00 90.19 177 PHE A N 1
ATOM 1445 C CA . PHE A 1 177 ? 13.584 -3.228 -0.242 1.00 90.19 177 PHE A CA 1
ATOM 1446 C C . PHE A 1 177 ? 13.059 -2.046 0.585 1.00 90.19 177 PHE A C 1
ATOM 1448 O O . PHE A 1 177 ? 12.308 -2.237 1.546 1.00 90.19 177 PHE A O 1
ATOM 1455 N N . TYR A 1 178 ? 13.405 -0.817 0.190 1.00 90.62 178 TYR A N 1
ATOM 1456 C CA . TYR A 1 178 ? 12.998 0.382 0.927 1.00 90.62 178 TYR A CA 1
ATOM 1457 C C . TYR A 1 178 ? 11.486 0.605 0.894 1.00 90.62 178 TYR A C 1
ATOM 1459 O O . TYR A 1 178 ? 10.897 0.908 1.933 1.00 90.62 178 TYR A O 1
ATOM 1467 N N . ILE A 1 179 ? 10.837 0.406 -0.257 1.00 92.75 179 ILE A N 1
ATOM 1468 C CA . ILE A 1 179 ? 9.383 0.570 -0.354 1.00 92.75 179 ILE A CA 1
ATOM 1469 C C . ILE A 1 179 ? 8.633 -0.443 0.524 1.00 92.75 179 ILE A C 1
ATOM 1471 O O . ILE A 1 179 ? 7.671 -0.071 1.193 1.00 92.75 179 ILE A O 1
ATOM 1475 N N . PHE A 1 180 ? 9.112 -1.690 0.619 1.00 93.50 180 PHE A N 1
ATOM 1476 C CA . PHE A 1 180 ? 8.513 -2.699 1.497 1.00 93.50 180 PHE A CA 1
ATOM 1477 C C . PHE A 1 180 ? 8.633 -2.327 2.974 1.00 93.50 180 PHE A C 1
ATOM 1479 O O . PHE A 1 180 ? 7.680 -2.542 3.726 1.00 93.50 180 PHE A O 1
ATOM 1486 N N . ILE A 1 181 ? 9.752 -1.726 3.393 1.00 92.69 181 ILE A N 1
ATOM 1487 C CA . ILE A 1 181 ? 9.895 -1.192 4.755 1.00 92.69 181 ILE A CA 1
ATOM 1488 C C . ILE A 1 181 ? 8.909 -0.050 4.987 1.00 92.69 181 ILE A C 1
ATOM 1490 O O . ILE A 1 181 ? 8.183 -0.077 5.979 1.00 92.69 181 ILE A O 1
ATOM 1494 N N . VAL A 1 182 ? 8.850 0.929 4.080 1.00 92.94 182 VAL A N 1
ATOM 1495 C CA . VAL A 1 182 ? 7.948 2.083 4.219 1.00 92.94 182 VAL A CA 1
ATOM 1496 C C . VAL A 1 182 ? 6.501 1.624 4.342 1.00 92.94 182 VAL A C 1
ATOM 1498 O O . VAL A 1 182 ? 5.813 2.024 5.283 1.00 92.94 182 VAL A O 1
ATOM 1501 N N . TRP A 1 183 ? 6.054 0.742 3.446 1.00 93.81 183 TRP A N 1
ATOM 1502 C CA . TRP A 1 183 ? 4.716 0.166 3.514 1.00 93.81 183 TRP A CA 1
ATOM 1503 C C . TRP A 1 183 ? 4.501 -0.575 4.836 1.00 93.81 183 TRP A C 1
ATOM 1505 O O . TRP A 1 183 ? 3.529 -0.291 5.529 1.00 93.81 183 TRP A O 1
ATOM 1515 N N . SER A 1 184 ? 5.429 -1.440 5.248 1.00 94.38 184 SER A N 1
ATOM 1516 C CA . SER A 1 184 ? 5.280 -2.210 6.489 1.00 94.38 184 SER A CA 1
ATOM 1517 C C . SER A 1 184 ? 5.189 -1.321 7.731 1.00 94.38 184 SER A C 1
ATOM 1519 O O . SER A 1 184 ? 4.334 -1.552 8.581 1.00 94.38 184 SER A O 1
ATOM 1521 N N . VAL A 1 185 ? 5.998 -0.262 7.836 1.00 93.50 185 VAL A N 1
ATOM 1522 C CA . VAL A 1 185 ? 5.972 0.648 8.996 1.00 93.50 185 VAL A CA 1
ATOM 1523 C C . VAL A 1 185 ? 4.646 1.409 9.094 1.00 93.50 185 VAL A C 1
ATOM 1525 O O . VAL A 1 185 ? 4.101 1.536 10.193 1.00 93.50 185 VAL A O 1
ATOM 1528 N N . VAL A 1 186 ? 4.092 1.889 7.969 1.00 92.50 186 VAL A N 1
ATOM 1529 C CA . VAL A 1 186 ? 2.762 2.535 7.967 1.00 92.50 186 VAL A CA 1
ATOM 1530 C C . VAL A 1 186 ? 1.705 1.573 8.511 1.00 92.50 186 VAL A C 1
ATOM 1532 O O . VAL A 1 186 ? 0.867 1.953 9.333 1.00 92.50 186 VAL A O 1
ATOM 1535 N N . GLU A 1 187 ? 1.758 0.325 8.062 1.00 92.69 187 GLU A N 1
ATOM 1536 C CA . GLU A 1 187 ? 0.761 -0.696 8.357 1.00 92.69 187 GLU A CA 1
ATOM 1537 C C . GLU A 1 187 ? 0.820 -1.201 9.803 1.00 92.69 187 GLU A C 1
ATOM 1539 O O . GLU A 1 187 ? -0.214 -1.274 10.475 1.00 92.69 187 GLU A O 1
ATOM 1544 N N . VAL A 1 188 ? 2.025 -1.429 10.334 1.00 94.12 188 VAL A N 1
ATOM 1545 C CA . VAL A 1 188 ? 2.249 -1.831 11.736 1.00 94.12 188 VAL A CA 1
ATOM 1546 C C . VAL A 1 188 ? 1.665 -0.820 12.726 1.00 94.12 188 VAL A C 1
ATOM 1548 O O . VAL A 1 188 ? 1.272 -1.194 13.823 1.00 94.12 188 VAL A O 1
ATOM 1551 N N . ILE A 1 189 ? 1.553 0.456 12.357 1.00 92.44 189 ILE A N 1
ATOM 1552 C CA . ILE A 1 189 ? 0.944 1.488 13.213 1.00 92.44 189 ILE A CA 1
ATOM 1553 C C . ILE A 1 189 ? -0.567 1.581 12.988 1.00 92.44 189 ILE A C 1
ATOM 1555 O O . ILE A 1 189 ? -1.333 1.860 13.918 1.00 92.44 189 ILE A O 1
ATOM 1559 N N . ARG A 1 190 ? -1.015 1.354 11.751 1.00 92.25 190 ARG A N 1
ATOM 1560 C CA . ARG A 1 190 ? -2.415 1.486 11.345 1.00 92.25 190 ARG A CA 1
ATOM 1561 C C . ARG A 1 190 ? -3.304 0.422 11.984 1.00 92.25 190 ARG A C 1
ATOM 1563 O O . ARG A 1 190 ? -4.335 0.774 12.563 1.00 92.25 190 ARG A O 1
ATOM 1570 N N . TYR A 1 191 ? -2.912 -0.848 11.922 1.00 92.69 191 TYR A N 1
ATOM 1571 C CA . TYR A 1 191 ? -3.760 -1.942 12.401 1.00 92.69 191 TYR A CA 1
ATOM 1572 C C . TYR A 1 191 ? -3.990 -1.935 13.919 1.00 92.69 191 TYR A C 1
ATOM 1574 O O . TYR A 1 191 ? -5.151 -2.039 14.328 1.00 92.69 191 TYR A O 1
ATOM 1582 N N . PRO A 1 192 ? -2.978 -1.697 14.779 1.00 92.31 192 PRO A N 1
ATOM 1583 C CA . PRO A 1 192 ? -3.215 -1.521 16.212 1.00 92.31 192 PRO A CA 1
ATOM 1584 C C . PRO A 1 192 ? -4.157 -0.352 16.521 1.00 92.31 192 PRO A C 1
ATOM 1586 O O . PRO A 1 192 ? -4.984 -0.436 17.434 1.00 92.31 192 PRO A O 1
ATOM 1589 N N . TYR A 1 193 ? -4.080 0.742 15.753 1.00 91.19 193 TYR A N 1
ATOM 1590 C CA . TYR A 1 193 ? -5.002 1.870 15.907 1.00 91.19 193 TYR A CA 1
ATOM 1591 C C . TYR A 1 193 ? -6.447 1.471 15.565 1.00 91.19 193 TYR A C 1
ATOM 1593 O O . TYR A 1 193 ? -7.373 1.823 16.298 1.00 91.19 193 TYR A O 1
ATOM 1601 N N . TYR A 1 194 ? -6.661 0.704 14.493 1.00 89.69 194 TYR A N 1
ATOM 1602 C CA . TYR A 1 194 ? -7.992 0.200 14.142 1.00 89.69 194 TYR A CA 1
ATOM 1603 C C . TYR A 1 194 ? -8.545 -0.775 15.186 1.00 89.69 194 TYR A C 1
ATOM 1605 O O . TYR A 1 194 ? -9.697 -0.621 15.593 1.00 89.69 194 TYR A O 1
ATOM 1613 N N . MET A 1 195 ? -7.724 -1.689 15.708 1.00 90.56 195 MET A N 1
ATOM 1614 C CA . MET A 1 195 ? -8.129 -2.615 16.774 1.00 90.56 195 MET A CA 1
ATOM 1615 C C . MET A 1 195 ? -8.539 -1.886 18.057 1.00 90.56 195 MET A C 1
ATOM 1617 O O . MET A 1 195 ? -9.619 -2.122 18.596 1.00 90.56 195 MET A O 1
ATOM 1621 N N . THR A 1 196 ? -7.697 -0.971 18.542 1.00 89.12 196 THR A N 1
ATOM 1622 C CA . THR A 1 196 ? -7.969 -0.215 19.777 1.00 89.12 196 THR A CA 1
ATOM 1623 C C . THR A 1 196 ? -9.210 0.666 19.640 1.00 89.12 196 THR A C 1
ATOM 1625 O O . THR A 1 196 ? -10.028 0.733 20.560 1.00 89.12 196 THR A O 1
ATOM 1628 N N . ASN A 1 197 ? -9.425 1.259 18.461 1.00 87.69 197 ASN A N 1
ATOM 1629 C CA . ASN A 1 197 ? -10.633 2.025 18.171 1.00 87.69 197 ASN A CA 1
ATOM 1630 C C . ASN A 1 197 ? -11.898 1.143 18.127 1.00 87.69 197 ASN A C 1
ATOM 1632 O O . ASN A 1 197 ? -12.937 1.581 18.617 1.00 87.69 197 ASN A O 1
ATOM 1636 N N . LEU A 1 198 ? -11.823 -0.092 17.611 1.00 87.38 198 LEU A N 1
ATOM 1637 C CA . LEU A 1 198 ? -12.936 -1.057 17.658 1.00 87.38 198 LEU A CA 1
ATOM 1638 C C . LEU A 1 198 ? -13.262 -1.479 19.096 1.00 87.38 198 LEU A C 1
ATOM 1640 O O . LEU A 1 198 ? -14.430 -1.549 19.474 1.00 87.38 198 LEU A O 1
ATOM 1644 N N . LEU A 1 199 ? -12.239 -1.692 19.924 1.00 86.56 199 LEU A N 1
ATOM 1645 C CA . LEU A 1 199 ? -12.385 -2.012 21.348 1.00 86.56 199 LEU A CA 1
ATOM 1646 C C . LEU A 1 199 ? -12.811 -0.806 22.208 1.00 86.56 199 LEU A C 1
ATOM 1648 O O . LEU A 1 199 ? -12.998 -0.956 23.410 1.00 86.56 199 LEU A O 1
ATOM 1652 N N . ASN A 1 200 ? -12.991 0.381 21.614 1.00 84.94 200 ASN A N 1
ATOM 1653 C CA . ASN A 1 200 ? -13.244 1.651 22.307 1.00 84.94 200 ASN A CA 1
ATOM 1654 C C . ASN A 1 200 ? -12.156 2.054 23.328 1.00 84.94 200 ASN A C 1
ATOM 1656 O O . ASN A 1 200 ? -12.376 2.946 24.151 1.00 84.94 200 ASN A O 1
ATOM 1660 N N . VAL A 1 201 ? -10.957 1.473 23.236 1.00 86.50 201 VAL A N 1
ATOM 1661 C CA . VAL A 1 201 ? -9.797 1.833 24.058 1.00 86.50 201 VAL A CA 1
ATOM 1662 C C . VAL A 1 201 ? -9.035 2.952 23.355 1.00 86.50 201 VAL A C 1
ATOM 1664 O O . VAL A 1 201 ? -8.398 2.752 22.323 1.00 86.50 201 VAL A O 1
ATOM 1667 N N . LYS A 1 202 ? -9.102 4.169 23.897 1.00 83.50 202 LYS A N 1
ATOM 1668 C CA . LYS A 1 202 ? -8.456 5.340 23.288 1.00 83.50 202 LYS A CA 1
ATOM 1669 C C . LYS A 1 202 ? -7.057 5.536 23.853 1.00 83.50 202 LYS A C 1
ATOM 1671 O O . LYS A 1 202 ? -6.888 6.130 24.912 1.00 83.50 202 LYS A O 1
ATOM 1676 N N . ILE A 1 203 ? -6.055 5.087 23.106 1.00 88.75 203 ILE A N 1
ATOM 1677 C CA . ILE A 1 203 ? -4.649 5.347 23.422 1.00 88.75 203 ILE A CA 1
ATOM 1678 C C . ILE A 1 203 ? -4.221 6.642 22.721 1.00 88.75 203 ILE A C 1
ATOM 1680 O O . ILE A 1 203 ? -4.147 6.706 21.487 1.00 88.75 203 ILE A O 1
ATOM 1684 N N . SER A 1 204 ? -3.933 7.687 23.501 1.00 84.94 204 SER A N 1
ATOM 1685 C CA . SER A 1 204 ? -3.552 9.008 22.978 1.00 84.94 204 SER A CA 1
ATOM 1686 C C . SER A 1 204 ? -2.263 8.963 22.154 1.00 84.94 204 SER A C 1
ATOM 1688 O O . SER A 1 204 ? -2.219 9.543 21.071 1.00 84.94 204 SER A O 1
ATOM 1690 N N . ALA A 1 205 ? -1.251 8.217 22.614 1.00 87.38 205 ALA A N 1
ATOM 1691 C CA . ALA A 1 205 ? 0.025 8.069 21.911 1.00 87.38 205 ALA A CA 1
ATOM 1692 C C . ALA A 1 205 ? -0.144 7.410 20.531 1.00 87.38 205 ALA A C 1
ATOM 1694 O O . ALA A 1 205 ? 0.335 7.936 19.531 1.00 87.38 205 ALA A O 1
ATOM 1695 N N . LEU A 1 206 ? -0.897 6.308 20.454 1.00 87.94 206 LEU A N 1
ATOM 1696 C CA . LEU A 1 206 ? -1.148 5.587 19.202 1.00 87.94 206 LEU A CA 1
ATOM 1697 C C . LEU A 1 206 ? -1.983 6.416 18.218 1.00 87.94 206 LEU A C 1
ATOM 1699 O O . LEU A 1 206 ? -1.716 6.432 17.017 1.00 87.94 206 LEU A O 1
ATOM 1703 N N . THR A 1 207 ? -2.963 7.159 18.741 1.00 87.44 207 THR A N 1
ATOM 1704 C CA . THR A 1 207 ? -3.746 8.111 17.947 1.00 87.44 207 THR A CA 1
ATOM 1705 C C . THR A 1 207 ? -2.828 9.181 17.363 1.00 87.44 207 THR A C 1
ATOM 1707 O O . THR A 1 207 ? -2.819 9.390 16.152 1.00 87.44 207 THR A O 1
ATOM 1710 N N . TRP A 1 208 ? -2.012 9.830 18.192 1.00 89.06 208 TRP A N 1
ATOM 1711 C CA . TRP A 1 208 ? -1.071 10.846 17.729 1.00 89.06 208 TRP A CA 1
ATOM 1712 C C . TRP A 1 208 ? -0.098 10.295 16.681 1.00 89.06 208 TRP A C 1
ATOM 1714 O O . TRP A 1 208 ? 0.057 10.911 15.624 1.00 89.06 208 TRP A O 1
ATOM 1724 N N . LEU A 1 209 ? 0.475 9.113 16.925 1.00 89.69 209 LEU A N 1
ATOM 1725 C CA . LEU A 1 209 ? 1.421 8.464 16.020 1.00 89.69 209 LEU A CA 1
ATOM 1726 C C . LEU A 1 209 ? 0.788 8.218 14.648 1.00 89.69 209 LEU A C 1
ATOM 1728 O O . LEU A 1 209 ? 1.330 8.662 13.637 1.00 89.69 209 LEU A O 1
ATOM 1732 N N . ARG A 1 210 ? -0.413 7.628 14.599 1.00 90.38 210 ARG A N 1
ATOM 1733 C CA . ARG A 1 210 ? -1.149 7.397 13.345 1.00 90.38 210 ARG A CA 1
ATOM 1734 C C . ARG A 1 210 ? -1.383 8.685 12.556 1.00 90.38 210 ARG A C 1
ATOM 1736 O O . ARG A 1 210 ? -1.308 8.681 11.329 1.00 90.38 210 ARG A O 1
ATOM 1743 N N . TYR A 1 211 ? -1.739 9.783 13.225 1.00 87.94 211 TYR A N 1
ATOM 1744 C CA . TYR A 1 211 ? -2.047 11.059 12.560 1.00 87.94 211 TYR A CA 1
ATOM 1745 C C . TYR A 1 211 ? -0.812 11.938 12.315 1.00 87.94 211 TYR A C 1
ATOM 1747 O O . TYR A 1 211 ? -0.972 13.017 11.746 1.00 87.94 211 TYR A O 1
ATOM 1755 N N . THR A 1 212 ? 0.388 11.485 12.684 1.00 88.19 212 THR A N 1
ATOM 1756 C CA . THR A 1 212 ? 1.638 12.247 12.522 1.00 88.19 212 THR A CA 1
ATOM 1757 C C . THR A 1 212 ? 2.626 11.531 11.601 1.00 88.19 212 THR A C 1
ATOM 1759 O O . THR A 1 212 ? 3.228 12.172 10.744 1.00 88.19 212 THR A O 1
ATOM 1762 N N . ILE A 1 213 ? 2.750 10.203 11.702 1.00 89.94 213 ILE A N 1
ATOM 1763 C CA . ILE A 1 213 ? 3.785 9.447 10.983 1.00 89.94 213 ILE A CA 1
ATOM 1764 C C . ILE A 1 213 ? 3.597 9.417 9.461 1.00 89.94 213 ILE A C 1
ATOM 1766 O O . ILE A 1 213 ? 4.559 9.258 8.718 1.00 89.94 213 ILE A O 1
ATOM 1770 N N . TRP A 1 214 ? 2.373 9.619 8.971 1.00 85.31 214 TRP A N 1
ATOM 1771 C CA . TRP A 1 214 ? 2.117 9.679 7.532 1.00 85.31 214 TRP A CA 1
ATOM 1772 C C . TRP A 1 214 ? 2.835 10.857 6.852 1.00 85.31 214 TRP A C 1
ATOM 1774 O O . TRP A 1 214 ? 3.109 10.764 5.662 1.00 85.31 214 TRP A O 1
ATOM 1784 N N . MET A 1 215 ? 3.171 11.932 7.582 1.00 87.31 215 MET A N 1
ATOM 1785 C CA . MET A 1 215 ? 3.786 13.136 7.006 1.00 87.31 215 MET A CA 1
ATOM 1786 C C . MET A 1 215 ? 5.137 12.856 6.323 1.00 87.31 215 MET A C 1
ATOM 1788 O O . MET A 1 215 ? 5.286 13.280 5.183 1.00 87.31 215 MET A O 1
ATOM 1792 N N . PRO A 1 216 ? 6.102 12.144 6.942 1.00 90.12 216 PRO A N 1
ATOM 1793 C CA . PRO A 1 216 ? 7.320 11.722 6.245 1.00 90.12 216 PRO A CA 1
ATOM 1794 C C . PRO A 1 216 ? 7.132 10.473 5.370 1.00 90.12 216 PRO A C 1
ATOM 1796 O O . PRO A 1 216 ? 7.745 10.374 4.310 1.00 90.12 216 PRO A O 1
ATOM 1799 N N . LEU A 1 217 ? 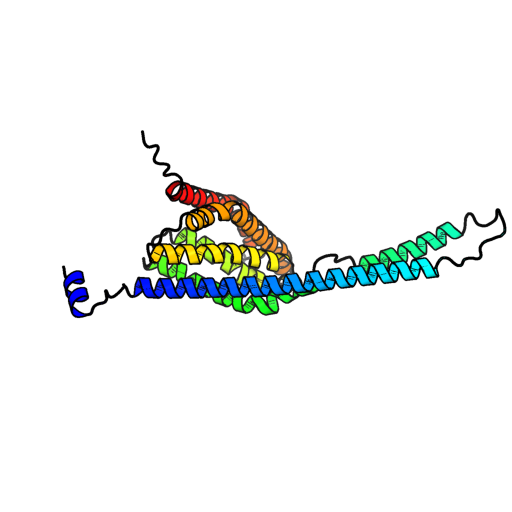6.292 9.515 5.782 1.00 89.12 217 LEU A N 1
ATOM 1800 C CA . LEU A 1 217 ? 6.217 8.211 5.107 1.00 89.12 217 LEU A CA 1
ATOM 1801 C C . LEU A 1 217 ? 5.470 8.263 3.769 1.00 89.12 217 LEU A C 1
ATOM 1803 O O . LEU A 1 217 ? 5.817 7.509 2.866 1.00 89.12 217 LEU A O 1
ATOM 1807 N N . TYR A 1 218 ? 4.470 9.137 3.612 1.00 87.31 218 TYR A N 1
ATOM 1808 C CA . TYR A 1 218 ? 3.719 9.238 2.355 1.00 87.31 218 TYR A CA 1
ATOM 1809 C C . TYR A 1 218 ? 4.569 9.826 1.221 1.00 87.31 218 TYR A C 1
ATOM 1811 O O . TYR A 1 218 ? 4.660 9.172 0.184 1.00 87.31 218 TYR A O 1
ATOM 1819 N N . PRO A 1 219 ? 5.241 10.987 1.385 1.00 89.69 219 PRO A N 1
ATOM 1820 C CA . PRO A 1 219 ? 6.154 11.505 0.367 1.00 89.69 219 PRO A CA 1
ATOM 1821 C C . PRO A 1 219 ? 7.239 10.494 -0.000 1.00 89.69 219 PRO A C 1
ATOM 1823 O O . PRO A 1 219 ? 7.517 10.292 -1.177 1.00 89.69 219 PRO A O 1
ATOM 1826 N N . LEU A 1 220 ? 7.798 9.806 1.000 1.00 89.88 220 LEU A N 1
ATOM 1827 C CA . LEU A 1 220 ? 8.808 8.775 0.785 1.00 89.88 220 LEU A CA 1
ATOM 1828 C C . LEU A 1 220 ? 8.259 7.590 -0.030 1.00 89.88 220 LEU A C 1
ATOM 1830 O O . LEU A 1 220 ? 8.916 7.132 -0.962 1.00 89.88 220 LEU A O 1
ATOM 1834 N N . GLY A 1 221 ? 7.040 7.132 0.277 1.00 90.50 221 GLY A N 1
ATOM 1835 C CA . GLY A 1 221 ? 6.340 6.101 -0.490 1.00 90.50 221 GLY A CA 1
ATOM 1836 C C . GLY A 1 221 ? 6.130 6.512 -1.947 1.00 90.50 221 GLY A C 1
ATOM 1837 O O . GLY A 1 221 ? 6.568 5.798 -2.842 1.00 90.50 221 GLY A O 1
ATOM 1838 N N . PHE A 1 222 ? 5.569 7.701 -2.188 1.00 90.75 222 PHE A N 1
ATOM 1839 C CA . PHE A 1 222 ? 5.361 8.226 -3.543 1.00 90.75 222 PHE A CA 1
ATOM 1840 C C . PHE A 1 222 ? 6.667 8.362 -4.337 1.00 90.75 222 PHE A C 1
ATOM 1842 O O . PHE A 1 222 ? 6.692 8.055 -5.527 1.00 90.75 222 PHE A O 1
ATOM 1849 N N . VAL A 1 223 ? 7.759 8.795 -3.697 1.00 91.31 223 VAL A N 1
ATOM 1850 C CA . VAL A 1 223 ? 9.077 8.880 -4.344 1.00 91.31 223 VAL A CA 1
ATOM 1851 C C . VAL A 1 223 ? 9.567 7.494 -4.761 1.00 91.31 223 VAL A C 1
ATOM 1853 O O . VAL A 1 223 ? 9.988 7.324 -5.904 1.00 91.31 223 VAL A O 1
ATOM 1856 N N . PHE A 1 224 ? 9.487 6.488 -3.887 1.00 92.31 224 PHE A N 1
ATOM 1857 C CA . PHE A 1 224 ? 9.913 5.132 -4.243 1.00 92.31 224 PHE A CA 1
ATOM 1858 C C . PHE A 1 224 ? 9.023 4.487 -5.309 1.00 92.31 224 PHE A C 1
ATOM 1860 O O . PHE A 1 224 ? 9.550 3.866 -6.231 1.00 92.31 224 PHE A O 1
ATOM 1867 N N . GLU A 1 225 ? 7.706 4.678 -5.239 1.00 91.56 225 GLU A N 1
ATOM 1868 C CA . GLU A 1 225 ? 6.764 4.226 -6.272 1.00 91.56 225 GLU A CA 1
ATOM 1869 C C . GLU A 1 225 ? 7.071 4.882 -7.623 1.00 91.56 225 GLU A C 1
ATOM 1871 O O . GLU A 1 225 ? 7.180 4.193 -8.638 1.00 91.56 225 GLU A O 1
ATOM 1876 N N . GLY A 1 226 ? 7.310 6.196 -7.630 1.00 91.44 226 GLY A N 1
ATOM 1877 C CA . GLY A 1 226 ? 7.701 6.939 -8.826 1.00 91.44 226 GLY A CA 1
ATOM 1878 C C . GLY A 1 226 ? 9.029 6.459 -9.414 1.00 91.44 226 GLY A C 1
ATOM 1879 O O . GLY A 1 226 ? 9.125 6.271 -10.625 1.00 91.44 226 GLY A O 1
ATOM 1880 N N . ILE A 1 227 ? 10.038 6.185 -8.578 1.00 91.19 227 ILE A N 1
ATOM 1881 C CA . ILE A 1 227 ? 11.321 5.620 -9.027 1.00 91.19 227 ILE A CA 1
ATOM 1882 C C . ILE A 1 227 ? 11.116 4.233 -9.645 1.00 91.19 227 ILE A C 1
ATOM 1884 O O . ILE A 1 227 ? 11.698 3.952 -10.690 1.00 91.19 227 ILE A O 1
ATOM 1888 N N . ILE A 1 228 ? 10.293 3.369 -9.043 1.00 92.06 228 ILE A N 1
ATOM 1889 C CA . ILE A 1 228 ? 9.999 2.035 -9.592 1.00 92.06 228 ILE A CA 1
ATOM 1890 C C . ILE A 1 228 ? 9.372 2.154 -10.980 1.00 92.06 228 ILE A C 1
ATOM 1892 O O . ILE A 1 228 ? 9.855 1.517 -11.915 1.00 92.06 228 ILE A O 1
ATOM 1896 N N . VAL A 1 229 ? 8.360 3.012 -11.136 1.00 91.94 229 VAL A N 1
ATOM 1897 C CA . VAL A 1 229 ? 7.704 3.247 -12.431 1.00 91.94 229 VAL A CA 1
ATOM 1898 C C . VAL A 1 229 ? 8.693 3.812 -13.451 1.00 91.94 229 VAL A C 1
ATOM 1900 O O . VAL A 1 229 ? 8.804 3.274 -14.549 1.00 91.94 229 VAL A O 1
ATOM 1903 N N . LEU A 1 230 ? 9.472 4.833 -13.082 1.00 90.94 230 LEU A N 1
ATOM 1904 C CA . LEU A 1 230 ? 10.483 5.444 -13.954 1.00 90.94 230 LEU A CA 1
ATOM 1905 C C . LEU A 1 230 ? 11.515 4.437 -14.462 1.00 90.94 230 LEU A C 1
ATOM 1907 O O . LEU A 1 230 ? 11.888 4.462 -15.632 1.00 90.94 230 LEU A O 1
ATOM 1911 N N . ARG A 1 231 ? 11.983 3.545 -13.584 1.00 89.50 231 ARG A N 1
ATOM 1912 C CA . ARG A 1 231 ? 12.951 2.502 -13.940 1.00 89.50 231 ARG A CA 1
ATOM 1913 C C . ARG A 1 231 ? 12.346 1.418 -14.828 1.00 89.50 231 ARG A C 1
ATOM 1915 O O . ARG A 1 231 ? 13.099 0.794 -15.566 1.00 89.50 231 ARG A O 1
ATOM 1922 N N . ASN A 1 232 ? 11.032 1.224 -14.760 1.00 89.19 232 ASN A N 1
ATOM 1923 C CA . ASN A 1 232 ? 10.301 0.226 -15.528 1.00 89.19 232 ASN A CA 1
ATOM 1924 C C . ASN A 1 232 ? 9.952 0.654 -16.953 1.00 89.19 232 ASN A C 1
ATOM 1926 O O . ASN A 1 232 ? 9.858 -0.212 -17.814 1.00 89.19 232 ASN A O 1
ATOM 1930 N N . ILE A 1 233 ? 9.797 1.954 -17.222 1.00 88.31 233 ILE A N 1
ATOM 1931 C CA . ILE A 1 233 ? 9.498 2.472 -18.569 1.00 88.31 233 ILE A CA 1
ATOM 1932 C C . ILE A 1 233 ? 10.409 1.859 -19.654 1.00 88.31 233 ILE A C 1
ATOM 1934 O O . ILE A 1 233 ? 9.856 1.253 -20.569 1.00 88.31 233 ILE A O 1
ATOM 1938 N N . PRO A 1 234 ? 11.756 1.902 -19.556 1.00 87.38 234 PRO A N 1
ATOM 1939 C CA . PRO A 1 234 ? 12.612 1.317 -20.592 1.00 87.38 234 PRO A CA 1
ATOM 1940 C C . PRO A 1 234 ? 12.479 -0.211 -20.689 1.00 87.38 234 PRO A C 1
ATOM 1942 O O . PRO A 1 234 ? 12.583 -0.769 -21.772 1.00 87.38 234 PRO A O 1
ATOM 1945 N N . TYR A 1 235 ? 12.198 -0.906 -19.581 1.00 85.94 235 TYR A N 1
ATOM 1946 C CA . TYR A 1 235 ? 11.994 -2.359 -19.607 1.00 85.94 235 TYR A CA 1
ATOM 1947 C C . TYR A 1 235 ? 10.702 -2.744 -20.335 1.00 85.94 235 TYR A C 1
ATOM 1949 O O . TYR A 1 235 ? 10.672 -3.746 -21.046 1.00 85.94 235 TYR A O 1
ATOM 1957 N N . PHE A 1 236 ? 9.643 -1.946 -20.195 1.00 85.31 236 PHE A N 1
ATOM 1958 C CA . PHE A 1 236 ? 8.387 -2.154 -20.917 1.00 85.31 236 PHE A CA 1
ATOM 1959 C C . PHE A 1 236 ? 8.452 -1.704 -22.382 1.00 85.31 236 PHE A C 1
ATOM 1961 O O . PHE A 1 236 ? 7.727 -2.256 -23.201 1.00 85.31 236 PHE A O 1
ATOM 1968 N N . GLU A 1 237 ? 9.334 -0.763 -22.723 1.00 84.88 237 GLU A N 1
ATOM 1969 C CA . GLU A 1 237 ? 9.648 -0.417 -24.118 1.00 84.88 237 GLU A CA 1
ATOM 1970 C C . GLU A 1 237 ? 10.430 -1.540 -24.818 1.00 84.88 237 GLU A C 1
ATOM 1972 O O . GLU A 1 237 ? 10.151 -1.842 -25.969 1.00 84.88 237 GLU A O 1
ATOM 1977 N N . GLU A 1 238 ? 11.362 -2.203 -24.121 1.00 82.50 238 GLU A N 1
ATOM 1978 C CA . GLU A 1 238 ? 12.126 -3.342 -24.663 1.00 82.50 238 GLU A CA 1
ATOM 1979 C C . GLU A 1 238 ? 11.282 -4.616 -24.823 1.00 82.50 238 GLU A C 1
ATOM 1981 O O . GLU A 1 238 ? 11.510 -5.407 -25.733 1.00 82.50 238 GLU A O 1
ATOM 1986 N N . THR A 1 239 ? 10.361 -4.865 -23.889 1.00 77.94 239 THR A N 1
ATOM 1987 C CA . THR A 1 239 ? 9.625 -6.139 -23.817 1.00 77.94 239 THR A CA 1
ATOM 1988 C C . THR A 1 239 ? 8.242 -6.092 -24.453 1.00 77.94 239 THR A C 1
ATOM 1990 O O . THR A 1 239 ? 7.626 -7.146 -24.592 1.00 77.94 239 THR A O 1
ATOM 1993 N N . GLU A 1 240 ? 7.730 -4.893 -24.759 1.00 78.44 240 GLU A N 1
ATOM 1994 C CA . GLU A 1 240 ? 6.370 -4.632 -25.265 1.00 78.44 240 GLU A CA 1
ATOM 1995 C C . GLU A 1 240 ? 5.252 -5.315 -24.446 1.00 78.44 240 GLU A C 1
ATOM 1997 O O . GLU A 1 240 ? 4.120 -5.501 -24.899 1.00 78.44 240 GLU A O 1
ATOM 2002 N N . LYS A 1 241 ? 5.538 -5.679 -23.188 1.00 73.50 241 LYS A N 1
ATOM 2003 C CA . LYS A 1 241 ? 4.563 -6.320 -22.302 1.00 73.50 241 LYS A CA 1
ATOM 2004 C C . LYS A 1 241 ? 3.392 -5.368 -22.053 1.00 73.50 241 LYS A C 1
ATOM 2006 O O . LYS A 1 241 ? 3.587 -4.225 -21.646 1.00 73.50 241 LYS A O 1
ATOM 2011 N N . PHE A 1 242 ? 2.178 -5.894 -22.221 1.00 75.44 242 PHE A N 1
ATOM 2012 C CA . PHE A 1 242 ? 0.901 -5.179 -22.076 1.00 75.44 242 PHE A CA 1
ATOM 2013 C C . PHE A 1 242 ? 0.613 -4.114 -23.146 1.00 75.44 242 PHE A C 1
ATOM 2015 O O . PHE A 1 242 ? -0.344 -3.354 -22.987 1.00 75.44 242 PHE A O 1
ATOM 2022 N N . THR A 1 243 ? 1.381 -4.077 -24.236 1.00 77.06 243 THR A N 1
ATOM 2023 C CA . THR A 1 243 ? 1.052 -3.278 -25.422 1.00 77.06 243 THR A CA 1
ATOM 2024 C C . THR A 1 243 ? 0.133 -4.078 -26.347 1.00 77.06 243 THR A C 1
ATOM 2026 O O . THR A 1 243 ? 0.337 -5.273 -26.559 1.00 77.06 243 THR A O 1
ATOM 2029 N N . ILE A 1 244 ? -0.912 -3.431 -26.866 1.00 75.50 244 ILE A N 1
ATOM 2030 C CA . ILE A 1 244 ? -1.811 -4.019 -27.865 1.00 75.50 244 ILE A CA 1
ATOM 2031 C C . ILE A 1 244 ? -1.747 -3.147 -29.113 1.00 75.50 244 ILE A C 1
ATOM 2033 O O . ILE A 1 244 ? -2.362 -2.076 -29.159 1.00 75.50 244 ILE A O 1
ATOM 2037 N N . ASP A 1 245 ? -1.031 -3.639 -30.121 1.00 71.06 245 ASP A N 1
ATOM 2038 C CA . ASP A 1 245 ? -0.944 -3.013 -31.433 1.00 71.06 245 ASP A CA 1
ATOM 2039 C C . ASP A 1 245 ? -1.975 -3.631 -32.379 1.00 71.06 245 ASP A C 1
ATOM 2041 O O . ASP A 1 245 ? -2.075 -4.852 -32.521 1.00 71.06 245 ASP A O 1
ATOM 2045 N N . LEU A 1 246 ? -2.773 -2.780 -33.028 1.00 71.44 246 LEU A N 1
ATOM 2046 C CA . LEU A 1 246 ? -3.720 -3.191 -34.062 1.00 71.44 246 LEU A CA 1
ATOM 2047 C C . LEU A 1 246 ? -3.322 -2.570 -35.408 1.00 71.44 246 LEU A C 1
ATOM 2049 O O . LEU A 1 246 ? -2.947 -1.401 -35.448 1.00 71.44 246 LEU A O 1
ATOM 2053 N N . PRO A 1 247 ? -3.458 -3.303 -36.529 1.00 67.56 247 PRO A N 1
ATOM 2054 C CA . PRO A 1 247 ? -2.960 -2.863 -37.836 1.00 67.56 247 PRO A CA 1
ATOM 2055 C C . PRO A 1 247 ? -3.814 -1.778 -38.520 1.00 67.56 247 PRO A C 1
ATOM 2057 O O . PRO A 1 247 ? -3.465 -1.325 -39.606 1.00 67.56 247 PRO A O 1
ATOM 2060 N N . ASN A 1 248 ? -4.947 -1.371 -37.937 1.00 76.38 248 ASN A N 1
ATOM 2061 C CA . ASN A 1 248 ? -5.869 -0.407 -38.542 1.00 76.38 248 ASN A CA 1
ATOM 2062 C C . ASN A 1 248 ? -5.744 0.976 -37.883 1.00 76.38 248 ASN A C 1
ATOM 2064 O O . ASN A 1 248 ? -5.854 1.081 -36.664 1.00 76.38 248 ASN A O 1
ATOM 2068 N N . SER A 1 249 ? -5.622 2.044 -38.680 1.00 64.25 249 SER A N 1
ATOM 2069 C CA . SER A 1 249 ? -5.423 3.422 -38.191 1.00 64.25 249 SER A CA 1
ATOM 2070 C C . SER A 1 249 ? -6.619 4.010 -37.428 1.00 64.25 249 SER A C 1
ATOM 2072 O O . SER A 1 249 ? -6.495 5.067 -36.818 1.00 64.25 249 SER A O 1
ATOM 2074 N N . TRP A 1 250 ? -7.782 3.355 -37.492 1.00 62.75 250 TRP A N 1
ATOM 2075 C CA . TRP A 1 250 ? -9.011 3.739 -36.786 1.00 62.75 250 TRP A CA 1
ATOM 2076 C C . TRP A 1 250 ? -9.238 2.962 -35.480 1.00 62.75 250 TRP A C 1
ATOM 2078 O O . TRP A 1 250 ? -10.233 3.204 -34.800 1.00 62.75 250 TRP A O 1
ATOM 2088 N N . ASN A 1 251 ? -8.341 2.038 -35.115 1.00 66.50 251 ASN A N 1
ATOM 2089 C CA . ASN A 1 251 ? -8.416 1.316 -33.846 1.00 66.50 251 ASN A CA 1
ATOM 2090 C C . ASN A 1 251 ? -7.492 1.948 -32.802 1.00 66.50 251 ASN A C 1
ATOM 2092 O O . ASN A 1 251 ? -6.351 2.301 -33.087 1.00 66.50 251 ASN A O 1
ATOM 2096 N N . PHE A 1 252 ? -7.983 2.064 -31.570 1.00 66.81 252 PHE A N 1
ATOM 2097 C CA . PHE A 1 252 ? -7.187 2.515 -30.433 1.00 66.81 252 PHE A CA 1
ATOM 2098 C C . PHE A 1 252 ? -6.090 1.482 -30.121 1.00 66.81 252 PHE A C 1
ATOM 2100 O O . PHE A 1 252 ? -6.383 0.426 -29.565 1.00 66.81 252 PHE A O 1
ATOM 2107 N N . ALA A 1 253 ? -4.837 1.785 -30.473 1.00 72.12 253 ALA A N 1
ATOM 2108 C CA . ALA A 1 253 ? -3.669 1.030 -30.020 1.00 72.12 253 ALA A CA 1
ATOM 2109 C C . ALA A 1 253 ? -3.308 1.463 -28.590 1.00 72.12 253 ALA A C 1
ATOM 2111 O O . ALA A 1 253 ? -3.167 2.658 -28.306 1.00 72.12 253 ALA A O 1
ATOM 2112 N N . PHE A 1 254 ? -3.197 0.503 -27.672 1.00 79.69 254 PHE A N 1
ATOM 2113 C CA . PHE A 1 254 ? -2.860 0.783 -26.277 1.00 79.69 254 PHE A CA 1
ATOM 2114 C C . PHE A 1 254 ? -1.364 0.575 -26.060 1.00 79.69 254 PHE A C 1
ATOM 2116 O O . PHE A 1 254 ? -0.895 -0.559 -25.990 1.00 79.69 254 PHE A O 1
ATOM 2123 N N . TYR A 1 255 ? -0.628 1.680 -25.922 1.00 82.81 255 TYR A N 1
ATOM 2124 C CA . TYR A 1 255 ? 0.807 1.659 -25.653 1.00 82.81 255 TYR A CA 1
ATOM 2125 C C . TYR A 1 255 ? 1.091 1.848 -24.159 1.00 82.81 255 TYR A C 1
ATOM 2127 O O . TYR A 1 255 ? 0.960 2.949 -23.603 1.00 82.81 255 TYR A O 1
ATOM 2135 N N . PHE A 1 256 ? 1.491 0.761 -23.499 1.00 85.25 256 PHE A N 1
ATOM 2136 C CA . PHE A 1 256 ? 1.645 0.710 -22.045 1.00 85.25 256 PHE A CA 1
ATOM 2137 C C . PHE A 1 256 ? 2.696 1.691 -21.480 1.00 85.25 256 PHE A C 1
ATOM 2139 O O . PHE A 1 256 ? 2.402 2.356 -20.480 1.00 85.25 256 PHE A O 1
ATOM 2146 N N . PRO A 1 257 ? 3.874 1.908 -22.104 1.00 85.56 257 PRO A N 1
ATOM 2147 C CA . PRO A 1 257 ? 4.835 2.894 -21.601 1.00 85.56 257 PRO A CA 1
ATOM 2148 C C . PRO A 1 257 ? 4.302 4.336 -21.604 1.00 85.56 257 PRO A C 1
ATOM 2150 O O . PRO A 1 257 ? 4.595 5.102 -20.682 1.00 85.56 257 PRO A O 1
ATOM 2153 N N . THR A 1 258 ? 3.462 4.715 -22.576 1.00 84.94 258 THR A N 1
ATOM 2154 C CA . THR A 1 258 ? 2.790 6.031 -22.567 1.00 84.94 258 THR A CA 1
ATOM 2155 C C . THR A 1 258 ? 1.807 6.133 -21.405 1.00 84.94 258 THR A C 1
ATOM 2157 O O . THR A 1 258 ? 1.791 7.151 -20.710 1.00 84.94 258 THR A O 1
ATOM 2160 N N . PHE A 1 259 ? 1.047 5.069 -21.126 1.00 88.00 259 PHE A N 1
ATOM 2161 C CA . PHE A 1 259 ? 0.195 5.006 -19.938 1.00 88.00 259 PHE A CA 1
ATOM 2162 C C . PHE A 1 259 ? 1.006 5.179 -18.642 1.00 88.00 259 PHE A C 1
ATOM 2164 O O . PHE A 1 259 ? 0.608 5.966 -17.784 1.00 88.00 259 PHE A O 1
ATOM 2171 N N . LEU A 1 260 ? 2.175 4.540 -18.513 1.00 89.25 260 LEU A N 1
ATOM 2172 C CA . LEU A 1 260 ? 3.045 4.697 -17.338 1.00 89.25 260 LEU A CA 1
ATOM 2173 C C . LEU A 1 260 ? 3.595 6.118 -17.171 1.00 89.25 260 LEU A C 1
ATOM 2175 O O . LEU A 1 260 ? 3.676 6.612 -16.044 1.00 89.25 260 LEU A O 1
ATOM 2179 N N . ARG A 1 261 ? 3.939 6.804 -18.267 1.00 89.31 261 ARG A N 1
ATOM 2180 C CA . ARG A 1 261 ? 4.369 8.215 -18.229 1.00 89.31 261 ARG A CA 1
ATOM 2181 C C . ARG A 1 261 ? 3.246 9.126 -17.725 1.00 89.31 261 ARG A C 1
ATOM 2183 O O . ARG A 1 261 ? 3.489 9.986 -16.878 1.00 89.31 261 ARG A O 1
ATOM 2190 N N . ILE A 1 262 ? 2.015 8.905 -18.194 1.00 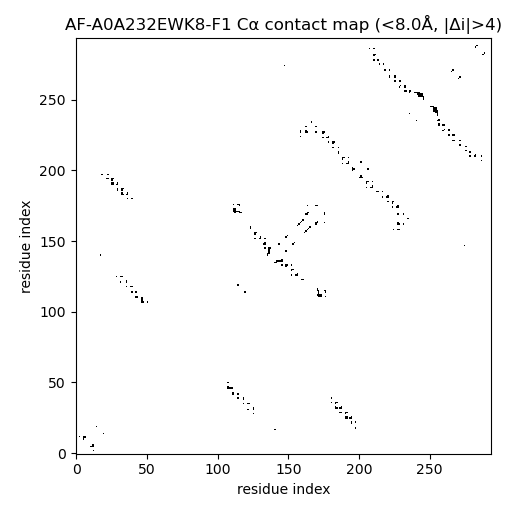88.50 262 ILE A N 1
ATOM 2191 C CA . ILE A 1 262 ? 0.827 9.630 -17.713 1.00 88.50 262 ILE A CA 1
ATOM 2192 C C . ILE A 1 262 ? 0.561 9.298 -16.241 1.00 88.50 262 ILE A C 1
ATOM 2194 O O . ILE A 1 262 ? 0.347 10.208 -15.441 1.00 88.50 262 ILE A O 1
ATOM 2198 N N . TYR A 1 263 ? 0.628 8.018 -15.864 1.00 89.50 263 TYR A N 1
ATOM 2199 C CA . TYR A 1 263 ? 0.472 7.571 -14.480 1.00 89.50 263 TYR A CA 1
ATOM 2200 C C . TYR A 1 263 ? 1.473 8.261 -13.553 1.00 89.50 263 TYR A C 1
ATOM 2202 O O . TYR A 1 263 ? 1.078 8.775 -12.513 1.00 89.50 263 TYR A O 1
ATOM 2210 N N . LEU A 1 264 ? 2.747 8.347 -13.943 1.00 89.56 264 LEU A N 1
ATOM 2211 C CA . LEU A 1 264 ? 3.776 9.032 -13.164 1.00 89.56 264 LEU A CA 1
ATOM 2212 C C . LEU A 1 264 ? 3.457 10.522 -12.973 1.00 89.56 264 LEU A C 1
ATOM 2214 O O . LEU A 1 264 ? 3.572 11.038 -11.861 1.00 89.56 264 LEU A O 1
ATOM 2218 N N . LEU A 1 265 ? 3.023 11.209 -14.034 1.00 88.88 265 LEU A N 1
ATOM 2219 C CA . LEU A 1 265 ? 2.653 12.625 -13.964 1.00 88.88 265 LEU A CA 1
ATOM 2220 C C . LEU A 1 265 ? 1.447 12.839 -13.035 1.00 88.88 265 LEU A C 1
ATOM 2222 O O . LEU A 1 265 ? 1.452 13.751 -12.204 1.00 88.88 265 LEU A O 1
ATOM 2226 N N . MET A 1 266 ? 0.452 11.952 -13.117 1.00 87.44 266 MET A N 1
ATOM 2227 C CA . MET A 1 266 ? -0.713 11.948 -12.231 1.00 87.44 266 MET A CA 1
ATOM 2228 C C . MET A 1 266 ? -0.349 11.597 -10.781 1.00 87.44 266 MET A C 1
ATOM 2230 O O . MET A 1 266 ? -0.910 12.166 -9.847 1.00 87.44 266 MET A O 1
ATOM 2234 N N . LEU A 1 267 ? 0.603 10.694 -10.563 1.00 85.75 267 LEU A N 1
ATOM 2235 C CA . LEU A 1 267 ? 1.061 10.304 -9.233 1.00 85.75 267 LEU A CA 1
ATOM 2236 C C . LEU A 1 267 ? 1.797 11.462 -8.544 1.00 85.75 267 LEU A C 1
ATOM 2238 O O . LEU A 1 267 ? 1.477 11.808 -7.403 1.00 85.75 267 LEU A O 1
ATOM 2242 N N . CYS A 1 268 ? 2.749 12.082 -9.248 1.00 83.12 268 CYS A N 1
ATOM 2243 C CA . CYS A 1 268 ? 3.619 13.120 -8.698 1.00 83.12 268 CYS A CA 1
ATOM 2244 C C . CYS A 1 268 ? 2.868 14.395 -8.304 1.00 83.12 268 CYS A C 1
ATOM 2246 O O . CYS A 1 268 ? 3.144 14.940 -7.237 1.00 83.12 268 CYS A O 1
ATOM 2248 N N . PHE A 1 269 ? 1.937 14.873 -9.136 1.00 83.19 269 PHE A N 1
ATOM 2249 C CA . PHE A 1 269 ? 1.276 16.160 -8.903 1.00 83.19 269 PHE A CA 1
ATOM 2250 C C . PHE A 1 269 ? -0.111 15.999 -8.256 1.00 83.19 269 PHE A C 1
ATOM 2252 O O . PHE A 1 269 ? -0.224 16.223 -7.045 1.00 83.19 269 PHE A O 1
ATOM 2259 N N . PRO A 1 270 ? -1.177 15.601 -8.984 1.00 86.50 270 PRO A N 1
ATOM 2260 C CA . PRO A 1 270 ? -2.515 15.565 -8.404 1.00 86.50 270 PRO A CA 1
ATOM 2261 C C . PRO A 1 270 ? -2.666 14.473 -7.339 1.00 86.50 270 PRO A C 1
ATOM 2263 O O . PRO A 1 270 ? -3.304 14.719 -6.315 1.00 86.50 270 PRO A O 1
ATOM 2266 N N . GLY A 1 271 ? -2.055 13.300 -7.530 1.00 84.25 271 GLY A N 1
ATOM 2267 C CA . GLY A 1 271 ? -2.133 12.177 -6.594 1.00 84.25 271 GLY A CA 1
ATOM 2268 C C . GLY A 1 271 ? -1.544 12.518 -5.227 1.00 84.25 271 GLY A C 1
ATOM 2269 O O . GLY A 1 271 ? -2.234 12.417 -4.206 1.00 84.25 271 GLY A O 1
ATOM 2270 N N . MET A 1 272 ? -0.297 12.997 -5.209 1.00 86.06 272 MET A N 1
ATOM 2271 C CA . MET A 1 272 ? 0.368 13.425 -3.978 1.00 86.06 272 MET A CA 1
ATOM 2272 C C . MET A 1 272 ? -0.391 14.572 -3.297 1.00 86.06 272 MET A C 1
ATOM 2274 O O . MET A 1 272 ? -0.697 14.479 -2.106 1.00 86.06 272 MET A O 1
ATOM 2278 N N . PHE A 1 273 ? -0.760 15.625 -4.034 1.00 86.88 273 PHE A N 1
ATOM 2279 C CA . PHE A 1 273 ? -1.452 16.784 -3.459 1.00 86.88 273 PHE A CA 1
ATOM 2280 C C . PHE A 1 273 ? -2.812 16.415 -2.844 1.00 86.88 273 PHE A C 1
ATOM 2282 O O . PHE A 1 273 ? -3.102 16.786 -1.699 1.00 86.88 273 PHE A O 1
ATOM 2289 N N . ALA A 1 274 ? -3.636 15.649 -3.566 1.00 86.75 274 ALA A N 1
ATOM 2290 C CA . ALA A 1 274 ? -4.949 15.220 -3.090 1.00 86.75 274 ALA A CA 1
ATOM 2291 C C . ALA A 1 274 ? -4.836 14.358 -1.825 1.00 86.75 274 ALA A C 1
ATOM 2293 O O . ALA A 1 274 ? -5.556 14.584 -0.844 1.00 86.75 274 ALA A O 1
ATOM 2294 N N . MET A 1 275 ? -3.892 13.410 -1.811 1.00 84.88 275 MET A N 1
ATOM 2295 C CA . MET A 1 275 ? -3.692 12.515 -0.675 1.00 84.88 275 MET A CA 1
ATOM 2296 C C . MET A 1 275 ? -3.192 13.261 0.565 1.00 84.88 275 MET A C 1
ATOM 2298 O O . MET A 1 275 ? -3.727 13.075 1.664 1.00 84.88 275 MET A O 1
ATOM 2302 N N . MET A 1 276 ? -2.210 14.148 0.392 1.00 86.69 276 MET A N 1
ATOM 2303 C CA . MET A 1 276 ? -1.667 14.964 1.480 1.00 86.69 276 MET A CA 1
ATOM 2304 C C . MET A 1 276 ? -2.742 15.884 2.072 1.00 86.69 276 MET A C 1
ATOM 2306 O O . MET A 1 276 ? -2.888 15.962 3.294 1.00 86.69 276 MET A O 1
ATOM 2310 N N . THR A 1 277 ? -3.560 16.513 1.226 1.00 86.44 277 THR A N 1
ATOM 2311 C CA . THR A 1 277 ? -4.658 17.395 1.657 1.00 86.44 277 THR A CA 1
ATOM 2312 C C . THR A 1 277 ? -5.731 16.629 2.431 1.00 86.44 277 THR A C 1
ATOM 2314 O O . THR A 1 277 ? -6.184 17.072 3.496 1.00 86.44 277 THR A O 1
ATOM 2317 N N . HIS A 1 278 ? -6.108 15.445 1.946 1.00 86.62 278 HIS A N 1
ATOM 2318 C CA . HIS A 1 278 ? -7.065 14.576 2.624 1.00 86.62 278 HIS A CA 1
ATOM 2319 C C . HIS A 1 278 ? -6.550 14.125 4.000 1.00 86.62 278 HIS A C 1
ATOM 2321 O O . HIS A 1 278 ? -7.272 14.216 4.999 1.00 86.62 278 HIS A O 1
ATOM 2327 N N . MET A 1 279 ? -5.291 13.688 4.086 1.00 86.19 279 MET A N 1
ATOM 2328 C CA . MET A 1 279 ? -4.691 13.230 5.342 1.00 86.19 279 MET A CA 1
ATOM 2329 C C . MET A 1 279 ? -4.498 14.366 6.346 1.00 86.19 279 MET A C 1
ATOM 2331 O O . MET A 1 279 ? -4.762 14.182 7.541 1.00 86.19 279 MET A O 1
ATOM 2335 N N . ASN A 1 280 ? -4.146 15.562 5.872 1.00 86.38 280 ASN A N 1
ATOM 2336 C CA . ASN A 1 280 ? -4.081 16.745 6.718 1.00 86.38 280 ASN A CA 1
ATOM 2337 C C . ASN A 1 280 ? -5.471 17.109 7.266 1.00 86.38 280 ASN A C 1
ATOM 2339 O O . ASN A 1 280 ? -5.644 17.323 8.466 1.00 86.38 280 ASN A O 1
ATOM 2343 N N . SER A 1 281 ? -6.502 17.052 6.421 1.00 85.56 281 SER A N 1
ATOM 2344 C CA . SER A 1 281 ? -7.895 17.255 6.840 1.00 85.56 281 SER A CA 1
ATOM 2345 C C . SER A 1 281 ? -8.344 16.218 7.878 1.00 85.56 281 SER A C 1
ATOM 2347 O O . SER A 1 281 ? -8.996 16.559 8.868 1.00 85.56 281 SER A O 1
ATOM 2349 N N . ALA A 1 282 ? -7.969 14.947 7.697 1.00 85.88 282 ALA A N 1
ATOM 2350 C CA . ALA A 1 282 ? -8.250 13.880 8.657 1.00 85.88 282 ALA A CA 1
ATOM 2351 C C . ALA A 1 282 ? -7.561 14.129 10.010 1.00 85.88 282 ALA A C 1
ATOM 2353 O O . ALA A 1 282 ? -8.169 13.906 11.062 1.00 85.88 282 ALA A O 1
ATOM 2354 N N . ARG A 1 283 ? -6.325 14.644 9.991 1.00 86.12 283 ARG A N 1
ATOM 2355 C CA . ARG A 1 283 ? -5.583 15.059 11.188 1.00 86.12 283 ARG A CA 1
ATOM 2356 C C . ARG A 1 283 ? -6.282 16.211 11.905 1.00 86.12 283 ARG A C 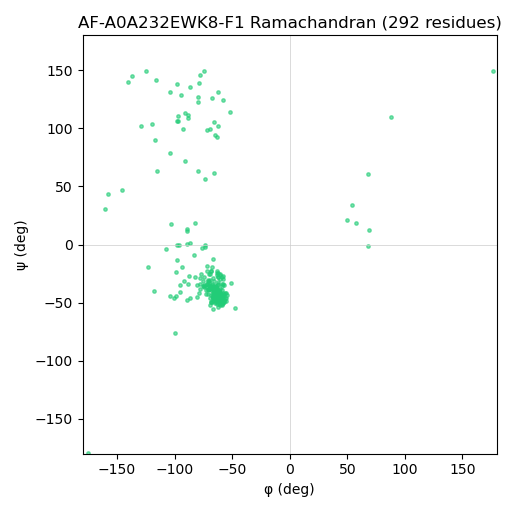1
ATOM 2358 O O . ARG A 1 283 ? -6.555 16.075 13.096 1.00 86.12 283 ARG A O 1
ATOM 2365 N N . TYR A 1 284 ? -6.635 17.294 11.212 1.00 85.50 284 TYR A N 1
ATOM 2366 C CA . TYR A 1 284 ? -7.336 18.433 11.824 1.00 85.50 284 TYR A CA 1
ATOM 2367 C C . TYR A 1 284 ? -8.661 18.022 12.473 1.00 85.50 284 TYR A C 1
ATOM 2369 O O . TYR A 1 284 ? -8.943 18.414 13.603 1.00 85.50 284 TYR A O 1
ATOM 2377 N N . LYS A 1 285 ? -9.440 17.147 11.827 1.00 84.56 285 LYS A N 1
ATOM 2378 C CA . LYS A 1 285 ? -10.712 16.652 12.384 1.00 84.56 285 LYS A CA 1
ATOM 2379 C C . LYS A 1 285 ? -10.547 15.870 13.696 1.00 84.56 285 LYS A C 1
ATOM 2381 O O . LYS A 1 285 ? -11.485 15.823 14.497 1.00 84.56 285 LYS A O 1
ATOM 2386 N N . LYS A 1 286 ? -9.393 15.229 13.910 1.00 82.75 286 LYS A N 1
ATOM 2387 C CA . LYS A 1 286 ? -9.145 14.316 15.040 1.00 82.75 286 LYS A CA 1
ATOM 2388 C C . LYS A 1 286 ? -8.287 14.933 16.141 1.00 82.75 286 LYS A C 1
ATOM 2390 O O . LYS A 1 286 ? -8.646 14.795 17.305 1.00 82.75 286 LYS A O 1
ATOM 2395 N N . LEU A 1 287 ? -7.204 15.617 15.778 1.00 80.94 287 LEU A N 1
ATOM 2396 C CA . LEU A 1 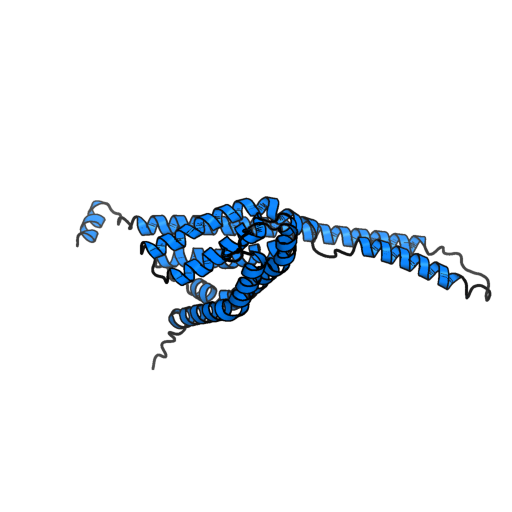287 ? -6.268 16.261 16.706 1.00 80.94 287 LEU A CA 1
ATOM 2397 C C . LEU A 1 287 ? -6.522 17.767 16.878 1.00 80.94 287 LEU A C 1
ATOM 2399 O O . LEU A 1 287 ? -6.160 18.324 17.905 1.00 80.94 287 LEU A O 1
ATOM 2403 N N . GLY A 1 288 ? -7.163 18.431 15.911 1.00 65.62 288 GLY A N 1
ATOM 2404 C CA . GLY A 1 288 ? -7.392 19.883 15.931 1.00 65.62 288 GLY A CA 1
ATOM 2405 C C . GLY A 1 288 ? -8.469 20.356 16.911 1.00 65.62 288 GLY A C 1
ATOM 2406 O O . GLY A 1 288 ? -8.679 21.555 17.055 1.00 65.62 288 GLY A O 1
ATOM 2407 N N . LYS A 1 289 ? -9.144 19.447 17.626 1.00 60.44 289 LYS A N 1
ATOM 2408 C CA . LYS A 1 289 ? -10.067 19.807 18.711 1.00 60.44 289 LYS A CA 1
ATOM 2409 C C . LYS A 1 289 ? -9.289 20.129 19.990 1.00 60.44 289 LYS A C 1
ATOM 2411 O O . LYS A 1 289 ? -9.457 19.453 21.003 1.00 60.44 289 LYS A O 1
ATOM 2416 N N . ILE A 1 290 ? -8.460 21.170 19.962 1.00 54.22 290 ILE A N 1
ATOM 2417 C CA . ILE A 1 290 ? -8.026 21.818 21.201 1.00 54.22 290 ILE A CA 1
ATOM 2418 C C . ILE A 1 290 ? -9.259 22.563 21.711 1.00 54.22 290 ILE A C 1
ATOM 2420 O O . ILE A 1 290 ? -9.608 23.631 21.213 1.00 54.22 290 ILE A O 1
ATOM 2424 N N . LYS A 1 291 ? -9.983 21.965 22.664 1.00 51.25 291 LYS A N 1
ATOM 2425 C CA . LYS A 1 291 ? -10.961 22.715 23.452 1.00 51.25 291 LYS A CA 1
ATOM 2426 C C . LYS A 1 291 ? -10.163 23.727 24.267 1.00 51.25 291 LYS A C 1
ATOM 2428 O O . LYS A 1 291 ? -9.662 23.385 25.333 1.00 51.25 291 LYS A O 1
ATOM 2433 N N . ILE A 1 292 ? -10.023 24.948 23.757 1.00 50.41 292 ILE A N 1
ATOM 2434 C CA . ILE A 1 292 ? -9.654 26.087 24.592 1.00 50.41 292 ILE A CA 1
ATOM 2435 C C . ILE A 1 292 ? -10.803 26.213 25.589 1.00 50.41 292 ILE A C 1
ATOM 2437 O O . ILE A 1 292 ? -11.912 26.611 25.232 1.00 50.41 292 ILE A O 1
ATOM 2441 N N . LYS A 1 293 ? -10.574 25.734 26.811 1.00 45.41 293 LYS A N 1
ATOM 2442 C CA . LYS A 1 293 ? -11.479 25.956 27.931 1.00 45.41 293 LYS A CA 1
ATOM 2443 C C . LYS A 1 293 ? -11.351 27.453 28.233 1.00 45.41 293 LYS A C 1
ATOM 2445 O O . LYS A 1 293 ? -10.314 27.866 28.740 1.00 45.41 293 LYS A O 1
ATOM 2450 N N . LYS A 1 294 ? -12.313 28.244 27.747 1.00 41.53 294 LYS A N 1
ATOM 2451 C CA . LYS A 1 294 ? -12.498 29.636 28.170 1.00 41.53 294 LYS A CA 1
ATOM 2452 C C . LYS A 1 294 ? -12.854 29.666 29.649 1.00 41.53 294 LYS A C 1
ATOM 2454 O O . LYS A 1 294 ? -13.557 28.721 30.082 1.00 41.53 294 LYS A O 1
#

Foldseek 3Di:
DVQVVVCVVPVDRDDDPLLVVLLVLLVVLLVLLVVLLVVLVVLVVVLVVVVVVVVVVVVVVVVVVVVVPDDPDPPDDDDDPPPPVVVVVVVVVVVVVVVVVVVPPPDSADSLQCSCVPSLVSVLVSLVSLVVVLVCCVVVSDDDDSVLSCCVSVLVNCCSVVQPVVDVVLSRDNLVSVLSNLVSVLSNLVSVVSNCVSVVNDDPVSLCCNLPVCPVSVVVNLVSSLVSLVVCLVVCVVVVPPWADDPDPPDDTDRVSVVSVVVSVCSPPVVSVVSVVVSVVVSCVRVVPPPPPD

Secondary structure (DSSP, 8-state):
-HHHHHHHHHSS----HHHHHHHHHHHHHHHHHHHHHHHHHHHHHHHHHHHHHHHHHHHHHHHHHHHHT--S------SS-SSSHHHHHHHHHHHHHHHHHHT---S--HHHHTHHHHHHHHHHHHHHHHHHHHHHHHTTSS-S-HHHHHHHHHHHHIIIIIIIIS-HHHHTSHHHHHHHHHHHHHHHHHHHHHHHHHTT---HHHHHHHHHTHHHHHHHHHHHHHHHHHHHHHHHHHH-TT-B--SSTTS--B-HHHHHHHHHHHIIIIIHHHHHHHHHHHHHHHH-------

Radius of gyration: 28.74 Å; Cα contacts (8 Å, |Δi|>4): 198; chains: 1; bounding box: 107×45×72 Å

Organism: NCBI:txid543379

pLDDT: mean 76.22, std 19.06, range [30.61, 95.62]